Protein AF-A0A838JKX0-F1 (afdb_monomer)

Foldseek 3Di:
DQPQCVVVDDPVRSVVVVCVVCVVVVVVDDDDDPPPDDPQRVLVVVCVVVVVVLQFAEEEEEFDAVQVPDDPPAPAEAEPAPFDDLCVPPVCVVAFQVDPVLVVVLVPGPVLVVVLCVVLVVCVVCSVVVSSSVHNYHYYYYYYNGLGGSRQNSRVSSQVVCVVPGNYHYYRPRVPPDPPPDDPDD

Mean predicted aligned error: 10.76 Å

Nearest PDB structures (foldseek):
  5o5q-assembly1_A  TM=7.257E-01  e=6.505E-16  Escherichia coli
  5o5o-assembly1_A  TM=7.280E-01  e=8.436E-16  Escherichia coli
  5o5o-assembly1_B  TM=7.418E-01  e=2.718E-15  Escherichia coli
  8b0j-assembly1_A  TM=6.914E-01  e=4.878E-15  Escherichia coli K-12
  8b0i-assembly1_C  TM=8.244E-01  e=1.528E-13  Escherichia coli K-12

Solvent-accessible surface area (backbone atoms only — not comparable to full-atom values): 10908 Å² total; per-residue (Å²): 136,63,85,58,39,81,76,78,40,53,72,70,57,30,52,52,52,50,52,63,75,40,42,76,58,60,71,79,48,89,85,76,90,63,92,89,56,53,76,63,55,52,56,46,53,54,40,62,73,68,62,52,70,75,73,59,43,28,38,34,35,28,12,26,14,56,83,76,50,79,68,91,76,49,77,41,80,45,81,49,67,84,45,91,65,61,67,78,40,78,85,43,48,85,55,35,19,84,36,65,75,44,40,54,58,45,73,70,33,69,64,45,52,52,52,52,50,52,53,50,50,53,48,65,70,46,43,67,58,51,49,71,66,63,45,72,59,49,30,38,32,28,26,15,61,75,12,45,38,67,12,30,30,53,37,53,58,50,45,64,70,40,48,86,81,31,49,63,45,81,46,50,70,60,66,76,77,70,78,89,73,88,79,87,86,129

Sequence (186 aa):
PHPLMEEGLTLPEAILLEHERLADIAEVAHRLDTSDISPNTLRGWIKDLIQLDQSRLTLYFQSFGFKHGIPHDADLVFDSRFIPNPYYDPKLKPFTGKDQAVIDFLDAQPETSILLEDIYGFIAKWLPSFVRDNRSSLAIAIGCTGGQHRSVYLVEKLAERFKAQQQVLIRHRNLWQQPLSESIRL

pLDDT: mean 87.62, std 15.24, range [32.72, 98.75]

Radius of gyration: 24.78 Å; Cα contacts (8 Å, |Δi|>4): 234; chains: 1; bounding box: 64×48×65 Å

Structure (mmCIF, N/CA/C/O backbone):
data_AF-A0A838JKX0-F1
#
_entry.id   AF-A0A838JKX0-F1
#
loop_
_atom_site.group_PDB
_atom_site.id
_atom_site.type_symbol
_atom_site.label_atom_id
_atom_site.label_alt_id
_atom_site.label_comp_id
_atom_site.label_asym_id
_atom_site.label_entity_id
_atom_site.label_seq_id
_atom_site.pdbx_PDB_ins_code
_atom_site.Cartn_x
_atom_site.Cartn_y
_atom_site.Cartn_z
_atom_site.occupancy
_atom_site.B_iso_or_equiv
_atom_site.auth_seq_id
_atom_site.auth_comp_id
_atom_site.auth_asym_id
_atom_site.auth_atom_id
_atom_site.pdbx_PDB_model_num
ATOM 1 N N . PRO A 1 1 ? 34.318 -9.573 -16.514 1.00 70.12 1 PRO A N 1
ATOM 2 C CA . PRO A 1 1 ? 35.230 -10.085 -17.568 1.00 70.12 1 PRO A CA 1
ATOM 3 C C . PRO A 1 1 ? 34.417 -10.525 -18.790 1.00 70.12 1 PRO A C 1
ATOM 5 O O . PRO A 1 1 ? 33.359 -11.117 -18.600 1.00 70.12 1 PRO A O 1
ATOM 8 N N . HIS A 1 2 ? 34.858 -10.181 -20.003 1.00 77.12 2 HIS A N 1
ATOM 9 C CA . HIS A 1 2 ? 34.177 -10.563 -21.245 1.00 77.12 2 HIS A CA 1
ATOM 10 C C . HIS A 1 2 ? 34.609 -11.985 -21.665 1.00 77.12 2 HIS A C 1
ATOM 12 O O . HIS A 1 2 ? 35.814 -12.231 -21.667 1.00 77.12 2 HIS A O 1
ATOM 18 N N . PRO A 1 3 ? 33.701 -12.909 -22.039 1.00 81.56 3 PRO A N 1
ATOM 19 C CA . PRO A 1 3 ? 34.043 -14.319 -22.291 1.00 81.56 3 PRO A CA 1
ATOM 20 C C . PRO A 1 3 ? 35.137 -14.541 -23.350 1.00 81.56 3 PRO A C 1
ATOM 22 O O . PRO A 1 3 ? 35.974 -15.418 -23.195 1.00 81.56 3 PRO A O 1
ATOM 25 N N . LEU A 1 4 ? 35.176 -13.711 -24.400 1.00 81.56 4 LEU A N 1
ATOM 26 C CA . LEU A 1 4 ? 36.183 -13.796 -25.475 1.00 81.56 4 LEU A CA 1
ATOM 27 C C . LEU A 1 4 ? 37.541 -13.154 -25.132 1.00 81.56 4 LEU A C 1
ATOM 29 O O . LEU A 1 4 ? 38.489 -13.278 -25.898 1.00 81.56 4 LEU A O 1
ATOM 33 N N . MET A 1 5 ? 37.667 -12.470 -23.989 1.00 78.88 5 MET A N 1
ATOM 34 C CA . MET A 1 5 ? 38.957 -11.905 -23.568 1.00 78.88 5 MET A CA 1
ATOM 35 C C . MET A 1 5 ? 39.933 -12.965 -23.037 1.00 78.88 5 MET A C 1
ATOM 37 O O . MET A 1 5 ? 41.121 -12.679 -22.910 1.00 78.88 5 MET A O 1
ATOM 41 N N . GLU A 1 6 ? 39.468 -14.180 -22.727 1.00 68.62 6 GLU A N 1
ATOM 42 C CA . GLU A 1 6 ? 40.350 -15.282 -22.308 1.00 68.62 6 GLU A CA 1
ATOM 43 C C . GLU A 1 6 ? 41.314 -15.718 -23.433 1.00 68.62 6 GLU A C 1
ATOM 45 O O . GLU A 1 6 ? 42.362 -16.295 -23.154 1.00 68.62 6 GLU A O 1
ATOM 50 N N . GLU A 1 7 ? 41.027 -15.352 -24.689 1.00 67.81 7 GLU A N 1
ATOM 51 C CA . GLU A 1 7 ? 41.841 -15.643 -25.880 1.00 67.81 7 GLU A CA 1
ATOM 52 C C . GLU A 1 7 ? 42.940 -14.587 -26.163 1.00 67.81 7 GLU A C 1
ATOM 54 O O . GLU A 1 7 ? 43.457 -14.502 -27.274 1.00 67.81 7 GLU A O 1
ATOM 59 N N . GLY A 1 8 ? 43.330 -13.767 -25.175 1.00 76.81 8 GLY A N 1
ATOM 60 C CA . GLY A 1 8 ? 44.422 -12.785 -25.319 1.00 76.81 8 GLY A CA 1
ATOM 61 C C . GLY A 1 8 ? 44.060 -11.518 -26.107 1.00 76.81 8 GLY A C 1
ATOM 62 O O . GLY A 1 8 ? 44.942 -10.725 -26.434 1.00 76.81 8 GLY A O 1
ATOM 63 N N . LEU A 1 9 ? 42.773 -11.321 -26.389 1.00 84.94 9 LEU A N 1
ATOM 64 C CA . LEU A 1 9 ? 42.230 -10.161 -27.092 1.00 84.94 9 LEU A CA 1
ATOM 65 C C . LEU A 1 9 ? 42.013 -8.972 -26.150 1.00 84.94 9 LEU A C 1
ATOM 67 O O . LEU A 1 9 ? 41.649 -9.128 -24.979 1.00 84.94 9 LEU A O 1
ATOM 71 N N . THR A 1 10 ? 42.164 -7.760 -26.682 1.00 89.31 10 THR A N 1
ATOM 72 C CA . THR A 1 10 ? 41.689 -6.547 -26.006 1.00 89.31 10 THR A CA 1
ATOM 73 C C . THR A 1 10 ? 40.155 -6.498 -25.991 1.00 89.31 10 THR A C 1
ATOM 75 O O . THR A 1 10 ? 39.488 -7.142 -26.799 1.00 89.31 10 THR A O 1
ATOM 78 N N . LEU A 1 11 ? 39.558 -5.718 -25.081 1.00 87.62 11 LEU A N 1
ATOM 79 C CA . LEU A 1 11 ? 38.095 -5.584 -25.002 1.00 87.62 11 LEU A CA 1
ATOM 80 C C . LEU A 1 11 ? 37.452 -5.120 -26.333 1.00 87.62 11 LEU A C 1
ATOM 82 O O . LEU A 1 11 ? 36.452 -5.719 -26.721 1.00 87.62 11 LEU A O 1
ATOM 86 N N . PRO A 1 12 ? 37.994 -4.124 -27.068 1.00 90.50 12 PRO A N 1
ATOM 87 C CA . PRO A 1 12 ? 37.459 -3.755 -28.381 1.00 90.50 12 PRO A CA 1
ATOM 88 C C . PRO A 1 12 ? 37.551 -4.878 -29.424 1.00 90.50 12 PRO A C 1
ATOM 90 O O . PRO A 1 12 ? 36.596 -5.093 -30.165 1.00 90.50 12 PRO A O 1
ATOM 93 N N . GLU A 1 13 ? 38.665 -5.616 -29.470 1.00 90.19 13 GLU A N 1
ATOM 94 C CA . GLU A 1 13 ? 38.832 -6.757 -30.385 1.00 90.19 13 GLU A CA 1
ATOM 95 C C . GLU A 1 13 ? 37.855 -7.891 -30.050 1.00 90.19 13 GLU A C 1
ATOM 97 O O . GLU A 1 13 ? 37.260 -8.482 -30.948 1.00 90.19 13 GLU A O 1
ATOM 102 N N . ALA A 1 14 ? 37.626 -8.147 -28.760 1.00 91.81 14 ALA A N 1
ATOM 103 C CA . ALA A 1 14 ? 36.658 -9.131 -28.292 1.00 91.81 14 ALA A CA 1
ATOM 104 C C . ALA A 1 14 ? 35.211 -8.770 -28.687 1.00 91.81 14 ALA A C 1
ATOM 106 O O . ALA A 1 14 ? 34.459 -9.659 -29.081 1.00 91.81 14 ALA A O 1
ATOM 107 N N . ILE A 1 15 ? 34.832 -7.487 -28.629 1.00 90.12 15 ILE A N 1
ATOM 108 C CA . ILE A 1 15 ? 33.507 -7.003 -29.064 1.00 90.12 15 ILE A CA 1
ATOM 109 C C . ILE A 1 15 ? 33.344 -7.150 -30.584 1.00 90.12 15 ILE A C 1
ATOM 111 O O . ILE A 1 15 ? 32.305 -7.607 -31.056 1.00 90.12 15 ILE A O 1
ATOM 115 N N . LEU A 1 16 ? 34.372 -6.806 -31.370 1.00 90.38 16 LEU A N 1
ATOM 116 C CA . LEU A 1 16 ? 34.340 -6.988 -32.827 1.00 90.38 16 LEU A CA 1
ATOM 117 C C . LEU A 1 16 ? 34.173 -8.463 -33.214 1.00 90.38 16 LEU A C 1
ATOM 119 O O . LEU A 1 16 ? 33.356 -8.779 -34.078 1.00 90.38 16 LEU A O 1
ATOM 123 N N . LEU A 1 17 ? 34.896 -9.360 -32.538 1.00 91.12 17 LEU A N 1
ATOM 124 C CA . LEU A 1 17 ? 34.777 -10.802 -32.750 1.00 91.12 17 LEU A CA 1
ATOM 125 C C . LEU A 1 17 ? 33.386 -11.333 -32.363 1.00 91.12 17 LEU A C 1
ATOM 127 O O . LEU A 1 17 ? 32.850 -12.208 -33.042 1.00 91.12 17 LEU A O 1
ATOM 131 N N . GLU A 1 18 ? 32.778 -10.812 -31.293 1.00 90.81 18 GLU A N 1
ATOM 132 C CA . GLU A 1 18 ? 31.396 -11.144 -30.928 1.00 90.81 18 GLU A CA 1
ATOM 133 C C . GLU A 1 18 ? 30.408 -10.724 -32.028 1.00 90.81 18 GLU A C 1
ATOM 135 O O . GLU A 1 18 ? 29.562 -11.527 -32.427 1.00 90.81 18 GLU A O 1
ATOM 140 N N . HIS A 1 19 ? 30.547 -9.511 -32.576 1.00 90.69 19 HIS A N 1
ATOM 141 C CA . HIS A 1 19 ? 29.715 -9.043 -33.688 1.00 90.69 19 HIS A CA 1
ATOM 142 C C . HIS A 1 19 ? 29.843 -9.920 -34.939 1.00 90.69 19 HIS A C 1
ATOM 144 O O . HIS A 1 19 ? 28.828 -10.211 -35.570 1.00 90.69 19 HIS A O 1
ATOM 150 N N . GLU A 1 20 ? 31.058 -10.357 -35.284 1.00 92.25 20 GLU A N 1
ATOM 151 C CA . GLU A 1 20 ? 31.290 -11.273 -36.407 1.00 92.25 20 GLU A CA 1
ATOM 152 C C . GLU A 1 20 ? 30.595 -12.622 -36.177 1.00 92.25 20 GLU A C 1
ATOM 154 O O . GLU A 1 20 ? 29.872 -13.106 -37.045 1.00 92.25 20 GLU A O 1
ATOM 159 N N . ARG A 1 21 ? 30.731 -13.203 -34.976 1.00 92.62 21 ARG A N 1
ATOM 160 C CA . ARG A 1 21 ? 30.102 -14.490 -34.629 1.00 92.62 21 ARG A CA 1
ATOM 161 C C . ARG A 1 21 ? 28.573 -14.430 -34.578 1.00 92.62 21 ARG A C 1
ATOM 163 O O . ARG A 1 21 ? 27.922 -15.449 -34.792 1.00 92.62 21 ARG A O 1
ATOM 170 N N . LEU A 1 22 ? 27.996 -13.268 -34.274 1.00 92.88 22 LEU A N 1
ATOM 171 C CA . LEU A 1 22 ? 26.545 -13.062 -34.209 1.00 92.88 22 LEU A CA 1
ATOM 172 C C . LEU A 1 22 ? 25.941 -12.537 -35.522 1.00 92.88 22 LEU A C 1
ATOM 174 O O . LEU A 1 22 ? 24.735 -12.287 -35.554 1.00 92.88 22 LEU A O 1
ATOM 178 N N . ALA A 1 23 ? 26.732 -12.381 -36.592 1.00 92.62 23 ALA A N 1
ATOM 179 C CA . ALA A 1 23 ? 26.295 -11.768 -37.849 1.00 92.62 23 ALA A CA 1
ATOM 180 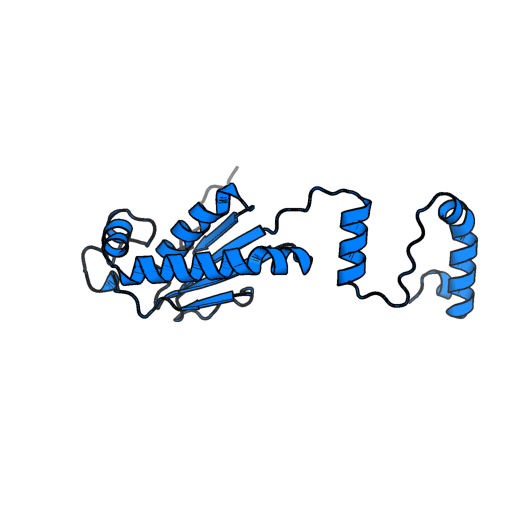C C . ALA A 1 23 ? 25.037 -12.434 -38.435 1.00 92.62 23 ALA A C 1
ATOM 182 O O . ALA A 1 23 ? 24.059 -11.736 -38.702 1.00 92.62 23 ALA A O 1
ATOM 183 N N . ASP A 1 24 ? 25.018 -13.768 -38.521 1.00 93.00 24 ASP A N 1
ATOM 184 C CA . ASP A 1 24 ? 23.889 -14.537 -39.069 1.00 93.00 24 ASP A CA 1
ATOM 185 C C . ASP A 1 24 ? 22.598 -14.336 -38.254 1.00 93.00 24 ASP A C 1
ATOM 187 O O . ASP A 1 24 ? 21.507 -14.170 -38.800 1.00 93.00 24 ASP A O 1
ATOM 191 N N . ILE A 1 25 ? 22.708 -14.298 -36.921 1.00 91.38 25 ILE A N 1
ATOM 192 C CA . ILE A 1 25 ? 21.564 -14.039 -36.031 1.00 91.38 25 ILE A CA 1
ATOM 193 C C . ILE A 1 25 ? 21.091 -12.593 -36.204 1.00 91.38 25 ILE A C 1
ATOM 195 O O . ILE A 1 25 ? 19.889 -12.320 -36.228 1.00 91.38 25 ILE A O 1
ATOM 199 N N . ALA A 1 26 ? 22.028 -11.657 -36.353 1.00 87.88 26 ALA A N 1
ATOM 200 C CA . ALA A 1 26 ? 21.739 -10.241 -36.505 1.00 87.88 26 ALA A CA 1
ATOM 201 C C . ALA A 1 26 ? 21.039 -9.895 -37.831 1.00 87.88 26 ALA A C 1
ATOM 203 O O . ALA A 1 26 ? 20.496 -8.790 -37.932 1.00 87.88 26 ALA A O 1
ATOM 204 N N . GLU A 1 27 ? 21.059 -10.770 -38.842 1.00 90.06 27 GLU A N 1
ATOM 205 C CA . GLU A 1 27 ? 20.296 -10.590 -40.089 1.00 90.06 27 GLU A CA 1
ATOM 206 C C . GLU A 1 27 ? 18.793 -10.808 -39.896 1.00 90.06 27 GLU A C 1
ATOM 208 O O . GLU A 1 27 ? 17.981 -10.102 -40.493 1.00 90.06 27 GLU A O 1
ATOM 213 N N . VAL A 1 28 ? 18.416 -11.761 -39.041 1.00 89.81 28 VAL A N 1
ATOM 214 C CA . VAL A 1 28 ? 17.011 -12.132 -38.801 1.00 89.81 28 VAL A CA 1
ATOM 215 C C . VAL A 1 28 ? 16.430 -11.509 -37.530 1.00 89.81 28 VAL A C 1
ATOM 217 O O . VAL A 1 28 ? 15.221 -11.564 -37.306 1.00 89.81 28 VAL A O 1
ATOM 220 N N . ALA A 1 29 ? 17.275 -10.916 -36.685 1.00 87.38 29 ALA A N 1
ATOM 221 C CA . ALA A 1 29 ? 16.869 -10.300 -35.430 1.00 87.38 29 ALA A CA 1
ATOM 222 C C . ALA A 1 29 ? 16.334 -8.869 -35.603 1.00 87.38 29 ALA A C 1
ATOM 224 O O . ALA A 1 29 ? 16.784 -8.089 -36.445 1.00 87.38 29 ALA A O 1
ATOM 225 N N . HIS A 1 30 ? 15.431 -8.470 -34.706 1.00 82.38 30 HIS A N 1
ATOM 226 C CA . HIS A 1 30 ? 15.120 -7.059 -34.501 1.00 82.38 30 HIS A CA 1
ATOM 227 C C . HIS A 1 30 ? 16.284 -6.363 -33.794 1.00 82.38 30 HIS A C 1
ATOM 229 O O . HIS A 1 30 ? 16.669 -6.743 -32.688 1.00 82.38 30 HIS A O 1
ATOM 235 N N . ARG A 1 31 ? 16.839 -5.328 -34.432 1.00 84.62 31 ARG A N 1
ATOM 236 C CA . ARG A 1 31 ? 17.934 -4.529 -33.875 1.00 84.62 31 ARG A CA 1
ATOM 237 C C . ARG A 1 31 ? 17.368 -3.348 -33.096 1.00 84.62 31 ARG A C 1
ATOM 239 O O . ARG A 1 31 ? 16.619 -2.544 -33.645 1.00 84.62 31 ARG A O 1
ATOM 246 N N . LEU A 1 32 ? 17.745 -3.253 -31.826 1.00 82.88 32 LEU A N 1
ATOM 247 C CA . LEU A 1 32 ? 17.438 -2.121 -30.960 1.00 82.88 32 LEU A CA 1
ATOM 248 C C . LEU A 1 32 ? 18.752 -1.428 -30.613 1.00 82.88 32 LEU A C 1
ATOM 250 O O . LEU A 1 32 ? 19.650 -2.063 -30.066 1.00 82.88 32 LEU A O 1
ATOM 254 N N . ASP A 1 33 ? 18.862 -0.142 -30.933 1.00 84.69 33 ASP A N 1
ATOM 255 C CA . ASP A 1 33 ? 19.982 0.674 -30.468 1.00 84.69 33 ASP A CA 1
ATOM 256 C C . ASP A 1 33 ? 19.735 1.068 -29.010 1.00 84.69 33 ASP A C 1
ATOM 258 O O . ASP A 1 33 ? 18.751 1.741 -28.689 1.00 84.69 33 ASP A O 1
ATOM 262 N N . THR A 1 34 ? 20.610 0.602 -28.122 1.00 89.56 34 THR A N 1
ATOM 263 C CA . THR A 1 34 ? 20.512 0.841 -26.682 1.00 89.56 34 THR A CA 1
ATOM 264 C C . THR A 1 34 ? 21.579 1.798 -26.153 1.00 89.56 34 THR A C 1
ATOM 266 O O . THR A 1 34 ? 21.754 1.876 -24.939 1.00 89.56 34 THR A O 1
ATOM 269 N N . SER A 1 35 ? 22.301 2.501 -27.032 1.00 85.94 35 SER A N 1
ATOM 270 C CA . SER A 1 35 ? 23.473 3.313 -26.668 1.00 85.94 35 SER A CA 1
ATOM 271 C C . SER A 1 35 ? 23.138 4.440 -25.683 1.00 85.94 35 SER A C 1
ATOM 273 O O . SER A 1 35 ? 23.873 4.651 -24.722 1.00 85.94 35 SER A O 1
ATOM 275 N N . ASP A 1 36 ? 21.985 5.093 -25.870 1.00 87.00 36 ASP A N 1
ATOM 276 C CA . ASP A 1 36 ? 21.577 6.288 -25.110 1.00 87.00 36 ASP A CA 1
ATOM 277 C C . ASP A 1 36 ? 20.255 6.113 -24.343 1.00 87.00 36 ASP A C 1
ATOM 279 O O . ASP A 1 36 ? 19.600 7.086 -23.960 1.00 87.00 36 ASP A O 1
ATOM 283 N N . ILE A 1 37 ? 19.820 4.870 -24.115 1.00 84.62 37 ILE A N 1
ATOM 284 C CA . ILE A 1 37 ? 18.546 4.601 -23.437 1.00 84.62 37 ILE A CA 1
ATOM 285 C C . ILE A 1 37 ? 18.754 4.135 -21.999 1.00 84.62 37 ILE A C 1
ATOM 287 O O . ILE A 1 37 ? 19.643 3.347 -21.679 1.00 84.62 37 ILE A O 1
ATOM 291 N N . SER A 1 38 ? 17.873 4.586 -21.107 1.00 81.69 38 SER A N 1
ATOM 292 C CA . SER A 1 38 ? 17.872 4.096 -19.730 1.00 81.69 38 SER A CA 1
ATOM 293 C C . SER A 1 38 ? 17.393 2.635 -19.664 1.00 81.69 38 SER A C 1
ATOM 295 O O . SER A 1 38 ? 16.548 2.224 -20.470 1.00 81.69 38 SER A O 1
ATOM 297 N N . PRO A 1 39 ? 17.811 1.857 -18.648 1.00 80.12 39 PRO A N 1
ATOM 298 C CA . PRO A 1 39 ? 17.301 0.502 -18.438 1.00 80.12 39 PRO A CA 1
ATOM 299 C C . PRO A 1 39 ? 15.767 0.41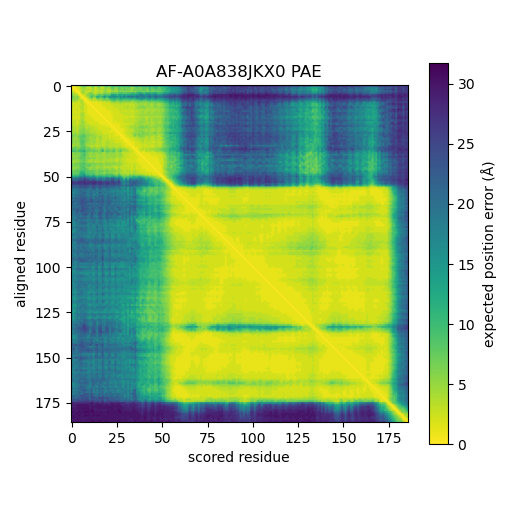4 -18.323 1.00 80.12 39 PRO A C 1
ATOM 301 O O . PRO A 1 39 ? 15.179 -0.599 -18.702 1.00 80.12 39 PRO A O 1
ATOM 304 N N . ASN A 1 40 ? 15.103 1.459 -17.810 1.00 70.81 40 ASN A N 1
ATOM 305 C CA . ASN A 1 40 ? 13.639 1.504 -17.720 1.00 70.81 40 ASN A CA 1
ATOM 306 C C . ASN A 1 40 ? 12.992 1.703 -19.098 1.00 70.81 40 ASN A C 1
ATOM 308 O O . ASN A 1 40 ? 12.001 1.034 -19.398 1.00 70.81 40 ASN A O 1
ATOM 312 N N . THR A 1 41 ? 13.578 2.565 -19.937 1.00 74.88 41 THR A N 1
ATOM 313 C CA . THR A 1 41 ? 13.143 2.804 -21.322 1.00 74.88 41 THR A CA 1
ATOM 314 C C . THR A 1 41 ? 13.245 1.526 -22.149 1.00 74.88 41 THR A C 1
ATOM 316 O O . THR A 1 41 ? 12.261 1.126 -22.766 1.00 74.88 41 THR A O 1
ATOM 319 N N . LEU A 1 42 ? 14.387 0.827 -22.080 1.00 83.75 42 LEU A N 1
ATOM 320 C CA . LEU A 1 42 ? 14.586 -0.445 -22.781 1.00 83.75 42 LEU A CA 1
ATOM 321 C C . LEU A 1 42 ? 13.561 -1.500 -22.350 1.00 83.75 42 LEU A C 1
ATOM 323 O O . LEU A 1 42 ? 12.936 -2.139 -23.193 1.00 83.75 42 LEU A O 1
ATOM 327 N N . ARG A 1 43 ? 13.328 -1.657 -21.037 1.00 79.50 43 ARG A N 1
ATOM 328 C CA . ARG A 1 43 ? 12.290 -2.577 -20.545 1.00 79.50 43 ARG A CA 1
ATOM 329 C C . ARG A 1 43 ? 10.895 -2.205 -21.058 1.00 79.50 43 ARG A C 1
ATOM 331 O O . ARG A 1 43 ? 10.064 -3.097 -21.183 1.00 79.50 43 ARG A O 1
ATOM 338 N N . GLY A 1 44 ? 10.608 -0.921 -21.284 1.00 74.00 44 GLY A N 1
ATOM 339 C CA . GLY A 1 44 ? 9.328 -0.465 -21.837 1.00 74.00 44 GLY A CA 1
ATOM 340 C C . GLY A 1 44 ? 9.179 -0.913 -23.287 1.00 74.00 44 GLY A C 1
ATOM 341 O O . GLY A 1 44 ? 8.233 -1.618 -23.619 1.00 74.00 44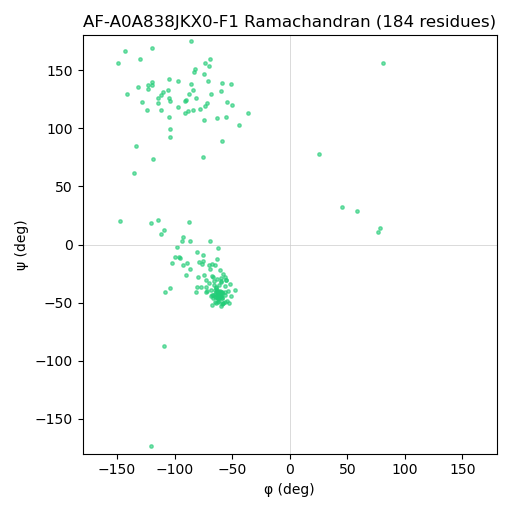 GLY A O 1
ATOM 342 N N . TRP A 1 45 ? 10.189 -0.622 -24.108 1.00 80.19 45 TRP A N 1
ATOM 343 C CA . TRP A 1 45 ? 10.216 -0.997 -25.524 1.00 80.19 45 TRP A CA 1
ATOM 344 C C . TRP A 1 45 ? 10.113 -2.502 -25.749 1.00 80.19 45 TRP A C 1
ATOM 346 O O . TRP A 1 45 ? 9.393 -2.937 -26.641 1.00 80.19 45 TRP A O 1
ATOM 356 N N . ILE A 1 46 ? 10.795 -3.308 -24.929 1.00 82.44 46 ILE A N 1
ATOM 357 C CA . ILE A 1 46 ? 10.697 -4.768 -25.025 1.00 82.44 46 ILE A CA 1
ATOM 358 C C . ILE A 1 46 ? 9.271 -5.241 -24.734 1.00 82.44 46 ILE A C 1
ATOM 360 O O . ILE A 1 46 ? 8.783 -6.095 -25.466 1.00 82.44 46 ILE A O 1
ATOM 364 N N . LYS A 1 47 ? 8.592 -4.684 -23.718 1.00 74.06 47 LYS A N 1
ATOM 365 C CA . LYS A 1 47 ? 7.189 -5.024 -23.418 1.00 74.06 47 LYS A CA 1
ATOM 366 C C . LYS A 1 47 ? 6.251 -4.656 -24.567 1.00 74.06 47 LYS A C 1
ATOM 368 O O . LYS A 1 47 ? 5.391 -5.465 -24.908 1.00 74.06 47 LYS A O 1
ATOM 373 N N . ASP A 1 48 ? 6.451 -3.486 -25.170 1.00 74.81 48 ASP A N 1
ATOM 374 C CA . ASP A 1 48 ? 5.667 -3.036 -26.323 1.00 74.81 48 ASP A CA 1
ATOM 375 C C . ASP A 1 48 ? 5.896 -3.949 -27.541 1.00 74.81 48 ASP A C 1
ATOM 377 O O . ASP A 1 48 ? 4.939 -4.382 -28.184 1.00 74.81 48 ASP A O 1
ATOM 381 N N . LEU A 1 49 ? 7.157 -4.301 -27.823 1.00 78.88 49 LEU A N 1
ATOM 382 C CA . LEU A 1 49 ? 7.553 -5.141 -28.959 1.00 78.88 49 LEU A CA 1
ATOM 383 C C . LEU A 1 49 ? 6.914 -6.533 -28.911 1.00 78.88 49 LEU A C 1
ATOM 385 O O . LEU A 1 49 ? 6.454 -7.039 -29.932 1.00 78.88 49 LEU A O 1
ATOM 389 N N . ILE A 1 50 ? 6.880 -7.154 -27.732 1.00 80.56 50 ILE A N 1
ATOM 390 C CA . ILE A 1 50 ? 6.347 -8.514 -27.558 1.00 80.56 50 ILE A CA 1
ATOM 391 C C . ILE A 1 50 ? 4.833 -8.547 -27.333 1.00 80.56 50 ILE A C 1
ATOM 393 O O . ILE A 1 50 ? 4.293 -9.628 -27.106 1.00 80.56 50 ILE A O 1
ATOM 397 N N . GLN A 1 51 ? 4.156 -7.388 -27.376 1.00 66.38 51 GLN A N 1
ATOM 398 C CA . GLN A 1 51 ? 2.717 -7.242 -27.117 1.00 66.38 51 GLN A CA 1
ATOM 399 C C . GLN A 1 51 ? 2.263 -8.019 -25.874 1.00 66.38 51 GLN A C 1
ATOM 401 O O . GLN A 1 51 ? 1.148 -8.543 -25.833 1.00 66.38 51 GLN A O 1
ATOM 406 N N . LEU A 1 52 ? 3.137 -8.134 -24.862 1.00 58.28 52 LEU A N 1
ATOM 407 C CA . LEU A 1 52 ? 2.735 -8.702 -23.585 1.00 58.28 52 LEU A CA 1
ATOM 408 C C . LEU A 1 52 ? 1.677 -7.752 -23.052 1.00 58.28 52 LEU A C 1
ATOM 410 O O . LEU A 1 52 ? 1.996 -6.613 -22.704 1.00 58.28 52 LEU A O 1
ATOM 414 N N . ASP A 1 53 ? 0.434 -8.234 -23.062 1.00 56.00 53 ASP A N 1
ATOM 415 C CA . ASP A 1 53 ? -0.741 -7.583 -22.503 1.00 56.00 53 ASP A CA 1
ATOM 416 C C . ASP A 1 53 ? -0.290 -6.873 -21.233 1.00 56.00 53 ASP A C 1
ATOM 418 O O . ASP A 1 53 ? 0.243 -7.558 -20.354 1.00 56.00 53 ASP A O 1
ATOM 422 N N . GLN A 1 54 ? -0.319 -5.528 -21.224 1.00 56.00 54 GLN A N 1
ATOM 423 C CA . GLN A 1 54 ? 0.420 -4.711 -20.252 1.00 56.00 54 GLN A CA 1
ATOM 424 C C . GLN A 1 54 ? 0.234 -5.327 -18.876 1.00 56.00 54 GLN A C 1
ATOM 426 O O . GLN A 1 54 ? -0.856 -5.225 -18.312 1.00 56.00 54 GLN A O 1
ATOM 431 N N . SER A 1 55 ? 1.259 -6.038 -18.385 1.00 57.66 55 SER A N 1
ATOM 432 C CA . SER A 1 55 ? 1.123 -6.861 -17.188 1.00 57.66 55 SER A CA 1
ATOM 433 C C . SER A 1 55 ? 0.609 -5.933 -16.101 1.00 57.66 55 SER A C 1
ATOM 435 O O . SER A 1 55 ? 1.328 -4.998 -15.730 1.00 57.66 55 SER A O 1
ATOM 437 N N . ARG A 1 56 ? -0.654 -6.108 -15.695 1.00 72.62 56 ARG A N 1
ATOM 438 C CA . ARG A 1 56 ? -1.328 -5.151 -14.817 1.00 72.62 56 ARG A CA 1
ATOM 439 C C . ARG A 1 56 ? -0.452 -4.975 -13.587 1.00 72.62 56 ARG A C 1
ATOM 441 O O . ARG A 1 56 ? -0.095 -5.963 -12.946 1.00 72.62 56 ARG A O 1
ATOM 448 N N . LEU A 1 57 ? -0.052 -3.733 -13.317 1.00 87.12 57 LEU A N 1
ATOM 449 C CA . LEU A 1 57 ? 0.777 -3.402 -12.165 1.00 87.12 57 LEU A CA 1
ATOM 450 C C . LEU A 1 57 ? 0.138 -4.036 -10.929 1.00 87.12 57 LEU A C 1
ATOM 452 O O . LEU A 1 57 ? -1.015 -3.748 -10.609 1.00 87.12 57 LEU A O 1
ATOM 456 N N . THR A 1 58 ? 0.870 -4.912 -10.245 1.00 91.50 58 THR A N 1
ATOM 457 C CA . THR A 1 58 ? 0.321 -5.558 -9.055 1.00 91.50 58 THR A CA 1
ATOM 458 C C . THR A 1 58 ? 0.287 -4.549 -7.913 1.00 91.50 58 THR A C 1
ATOM 460 O O . THR A 1 58 ? 1.328 -4.043 -7.490 1.00 91.50 58 THR A O 1
ATOM 463 N N . LEU A 1 59 ? -0.903 -4.260 -7.392 1.00 95.69 59 LEU A N 1
ATOM 464 C CA . LEU A 1 59 ? -1.058 -3.449 -6.191 1.00 95.69 59 LEU A CA 1
ATOM 465 C C . LEU A 1 59 ? -0.901 -4.343 -4.968 1.00 95.69 59 LEU A C 1
ATOM 467 O O . LEU A 1 59 ? -1.703 -5.246 -4.734 1.00 95.69 59 LEU A O 1
ATOM 471 N N . TYR A 1 60 ? 0.137 -4.092 -4.183 1.00 95.88 60 TYR A N 1
ATOM 472 C CA . TYR A 1 60 ? 0.399 -4.829 -2.959 1.00 95.88 60 TYR A CA 1
ATOM 473 C C . TYR A 1 60 ? 0.017 -3.968 -1.758 1.00 95.88 60 TYR A C 1
ATOM 475 O O . TYR A 1 60 ? 0.769 -3.086 -1.347 1.00 95.88 60 TYR A O 1
ATOM 483 N N . PHE A 1 61 ? -1.169 -4.211 -1.205 1.00 98.00 61 PHE A N 1
ATOM 484 C CA . PHE A 1 61 ? -1.638 -3.530 -0.007 1.00 98.00 61 PHE A CA 1
ATOM 485 C C . PHE A 1 61 ? -1.175 -4.267 1.244 1.00 98.00 61 PHE A C 1
ATOM 487 O O . PHE A 1 61 ? -1.407 -5.467 1.406 1.00 98.00 61 PHE A O 1
ATOM 494 N N . GLN A 1 62 ? -0.571 -3.535 2.176 1.00 97.19 62 GLN A N 1
ATOM 495 C CA . GLN A 1 62 ? -0.167 -4.095 3.455 1.00 97.19 62 GLN A CA 1
ATOM 496 C C . GLN A 1 62 ? -0.579 -3.242 4.649 1.00 97.19 62 GLN A C 1
ATOM 498 O O . GLN A 1 62 ? -0.414 -2.024 4.658 1.00 97.19 62 GLN A O 1
ATOM 503 N N . SER A 1 63 ? -1.098 -3.885 5.695 1.00 98.38 63 SER A N 1
ATOM 504 C CA . SER A 1 63 ? -1.365 -3.213 6.966 1.00 98.38 63 SER A CA 1
ATOM 505 C C . SER A 1 63 ? -0.217 -3.450 7.937 1.00 98.38 63 SER A C 1
ATOM 507 O O . SER A 1 63 ? 0.323 -4.556 8.038 1.00 98.38 63 SER A O 1
ATOM 509 N N . PHE A 1 64 ? 0.138 -2.415 8.695 1.00 97.88 64 PHE A N 1
ATOM 510 C CA . PHE A 1 64 ? 1.153 -2.513 9.738 1.00 97.88 64 PHE A CA 1
ATOM 511 C C . PHE A 1 64 ? 0.804 -1.670 10.970 1.00 97.88 64 PHE A C 1
ATOM 513 O O . PHE A 1 64 ? -0.116 -0.839 10.965 1.00 97.88 64 PHE A O 1
ATOM 520 N N . GLY A 1 65 ? 1.526 -1.929 12.058 1.00 97.69 65 GLY A N 1
ATOM 521 C CA . GLY A 1 65 ? 1.538 -1.122 13.270 1.00 97.69 65 GLY A CA 1
ATOM 522 C C . GLY A 1 65 ? 2.819 -0.300 13.373 1.00 97.69 65 GLY A C 1
ATOM 523 O O . GLY A 1 65 ? 3.901 -0.878 13.373 1.00 97.69 65 GLY A O 1
ATOM 524 N N . PHE A 1 66 ? 2.725 1.022 13.539 1.00 97.50 66 PHE A N 1
ATOM 525 C CA . PHE A 1 66 ? 3.884 1.912 13.708 1.00 97.50 66 PHE A CA 1
ATOM 526 C C . PHE A 1 66 ? 4.800 1.496 14.864 1.00 97.50 66 PHE A C 1
ATOM 528 O O . PHE A 1 66 ? 6.012 1.662 14.766 1.00 97.50 66 PHE A O 1
ATOM 535 N N . LYS A 1 67 ? 4.252 0.877 15.921 1.00 95.62 67 LYS A N 1
ATOM 536 C CA . LYS A 1 67 ? 5.052 0.332 17.032 1.00 95.62 67 LYS A CA 1
ATOM 537 C C . LYS A 1 67 ? 6.010 -0.800 16.613 1.00 95.62 67 LYS A C 1
ATOM 539 O O . LYS A 1 67 ? 6.874 -1.177 17.392 1.00 95.62 67 LYS A O 1
ATOM 544 N N . HIS A 1 68 ? 5.847 -1.344 15.407 1.00 92.06 68 HIS A N 1
ATOM 545 C CA . HIS A 1 68 ? 6.662 -2.414 14.824 1.00 92.06 68 HIS A CA 1
ATOM 546 C C . HIS A 1 68 ? 7.515 -1.946 13.630 1.00 92.06 68 HIS A C 1
ATOM 548 O O . HIS A 1 68 ? 8.112 -2.773 12.940 1.00 92.06 68 HIS A O 1
ATOM 554 N N . GLY A 1 69 ? 7.568 -0.633 13.384 1.00 91.88 69 GLY A N 1
ATOM 555 C CA . GLY A 1 69 ? 8.303 -0.037 12.273 1.00 91.88 69 GLY A CA 1
ATOM 556 C C . GLY A 1 69 ? 7.557 -0.085 10.938 1.00 91.88 69 GLY A C 1
ATOM 557 O O . GLY A 1 69 ? 6.684 -0.923 10.697 1.00 91.88 69 GLY A O 1
ATOM 558 N N . ILE A 1 70 ? 7.923 0.842 10.056 1.00 94.31 70 ILE A N 1
ATOM 559 C CA . ILE A 1 70 ? 7.401 0.926 8.689 1.00 94.31 70 ILE A CA 1
ATOM 560 C C . ILE A 1 70 ? 7.970 -0.251 7.870 1.00 94.31 70 ILE A C 1
ATOM 562 O O . ILE A 1 70 ? 9.126 -0.625 8.082 1.00 94.31 70 ILE A O 1
ATOM 566 N N . PRO A 1 71 ? 7.187 -0.898 6.988 1.00 89.56 71 PRO A N 1
ATOM 567 C CA . PRO A 1 71 ? 7.713 -1.906 6.070 1.00 89.56 71 PRO A CA 1
ATOM 568 C C . PRO A 1 71 ? 8.790 -1.317 5.147 1.00 89.56 71 PRO A C 1
ATOM 570 O O . PRO A 1 71 ? 8.587 -0.260 4.557 1.00 89.56 71 PRO A O 1
ATOM 573 N N . HIS A 1 72 ? 9.932 -1.997 5.022 1.00 87.81 72 HIS A N 1
ATOM 574 C CA . HIS A 1 72 ? 11.053 -1.532 4.190 1.00 87.81 72 HIS A CA 1
ATOM 575 C C . HIS A 1 72 ? 10.756 -1.576 2.688 1.00 87.81 72 HIS A C 1
ATOM 577 O O . HIS A 1 72 ? 11.423 -0.901 1.914 1.00 87.81 72 HIS A O 1
ATOM 583 N N . ASP A 1 73 ? 9.780 -2.386 2.291 1.00 86.88 73 ASP A N 1
ATOM 584 C CA . ASP A 1 73 ? 9.351 -2.600 0.914 1.00 86.88 73 ASP A CA 1
ATOM 585 C C . ASP A 1 73 ? 8.204 -1.668 0.490 1.00 86.88 73 ASP A C 1
ATOM 587 O O . ASP A 1 73 ? 7.660 -1.853 -0.591 1.00 86.88 73 ASP A O 1
ATOM 591 N N . ALA A 1 74 ? 7.797 -0.699 1.322 1.00 91.88 74 ALA A N 1
ATOM 592 C CA . ALA A 1 74 ? 6.694 0.208 1.007 1.00 91.88 74 ALA A CA 1
ATOM 593 C C . ALA A 1 74 ? 7.133 1.365 0.090 1.00 91.88 74 ALA A C 1
ATOM 595 O O . ALA A 1 74 ? 8.026 2.133 0.443 1.00 91.88 74 ALA A O 1
ATOM 596 N N . ASP A 1 75 ? 6.437 1.541 -1.037 1.00 95.75 75 ASP A N 1
ATOM 597 C CA . ASP A 1 75 ? 6.575 2.711 -1.914 1.00 95.75 75 ASP A CA 1
ATOM 598 C C . ASP A 1 75 ? 5.755 3.900 -1.391 1.00 95.75 75 ASP A C 1
ATOM 600 O O . ASP A 1 75 ? 6.200 5.046 -1.425 1.00 95.75 75 ASP A O 1
ATOM 604 N N . LEU A 1 76 ? 4.539 3.625 -0.903 1.00 98.06 76 LEU A N 1
ATOM 605 C CA . LEU A 1 76 ? 3.623 4.609 -0.327 1.00 98.06 76 LEU A CA 1
ATOM 606 C C . LEU A 1 76 ? 3.242 4.199 1.093 1.00 98.06 76 LEU A C 1
ATOM 608 O O . LEU A 1 76 ? 2.933 3.035 1.345 1.00 98.06 76 LEU A O 1
ATOM 612 N N . VAL A 1 77 ? 3.218 5.162 2.017 1.00 98.50 77 VAL A N 1
ATOM 613 C CA . VAL A 1 77 ? 2.832 4.936 3.415 1.00 98.50 77 VAL A CA 1
ATOM 614 C C . VAL A 1 77 ? 1.768 5.945 3.825 1.00 98.50 77 VAL A C 1
ATOM 616 O O . VAL A 1 77 ? 2.007 7.150 3.791 1.00 98.50 77 VAL A O 1
ATOM 619 N N . PHE A 1 78 ? 0.614 5.449 4.265 1.00 98.69 78 PHE A N 1
ATOM 620 C CA . PHE A 1 78 ? -0.481 6.266 4.784 1.00 98.69 78 PHE A CA 1
ATOM 621 C C . PHE A 1 78 ? -0.667 6.021 6.283 1.00 98.69 78 PHE A C 1
ATOM 623 O O . PHE A 1 78 ? -0.776 4.878 6.736 1.00 98.69 78 PHE A O 1
ATOM 630 N N . ASP A 1 79 ? -0.704 7.098 7.065 1.00 98.50 79 ASP A N 1
ATOM 631 C CA . ASP A 1 79 ? -0.962 7.044 8.503 1.00 98.50 79 ASP A CA 1
ATOM 632 C C . ASP A 1 79 ? -2.464 7.167 8.777 1.00 98.50 79 ASP A C 1
ATOM 634 O O . ASP A 1 79 ? -3.090 8.140 8.377 1.00 98.50 79 ASP A O 1
ATOM 638 N N . SER A 1 80 ? -3.039 6.198 9.485 1.00 98.19 80 SER A N 1
ATOM 639 C CA . SER A 1 80 ? -4.445 6.181 9.891 1.00 98.19 80 SER A CA 1
ATOM 640 C C . SER A 1 80 ? -4.610 6.278 11.415 1.00 98.19 80 SER A C 1
ATOM 642 O O . SER A 1 80 ? -5.609 5.816 11.971 1.00 98.19 80 SER A O 1
ATOM 644 N N . ARG A 1 81 ? -3.614 6.780 12.158 1.00 98.06 81 ARG A N 1
ATOM 645 C CA . ARG A 1 81 ? -3.683 6.869 13.631 1.00 98.06 81 ARG A CA 1
ATOM 646 C C . ARG A 1 81 ? -4.679 7.909 14.138 1.00 98.06 81 ARG A C 1
ATOM 648 O O . ARG A 1 81 ? -5.061 7.813 15.305 1.00 98.06 81 ARG A O 1
ATOM 655 N N . PHE A 1 82 ? -5.097 8.845 13.290 1.00 97.12 82 PHE A N 1
ATOM 656 C CA . PHE A 1 82 ? -5.984 9.947 13.658 1.00 97.12 82 PHE A CA 1
ATOM 657 C C . PHE A 1 82 ? -7.481 9.612 13.565 1.00 97.12 82 PHE A C 1
ATOM 659 O O . PHE A 1 82 ? -8.269 10.266 14.237 1.00 97.12 82 PHE A O 1
ATOM 666 N N . ILE A 1 83 ? -7.884 8.590 12.796 1.00 97.38 83 ILE A N 1
ATOM 667 C CA . ILE A 1 83 ? -9.301 8.184 12.724 1.00 97.38 83 ILE A CA 1
ATOM 668 C C . ILE A 1 83 ? -9.738 7.463 14.016 1.00 97.38 83 ILE A C 1
ATOM 670 O O . ILE A 1 83 ? -8.873 6.881 14.703 1.00 97.38 83 ILE A O 1
ATOM 674 N N . PRO A 1 84 ? -11.050 7.454 14.344 1.00 97.25 84 PRO A N 1
ATOM 675 C CA . PRO A 1 84 ? -11.571 6.896 15.590 1.00 97.25 84 PRO A CA 1
ATOM 676 C C . PRO A 1 84 ? -11.080 5.474 15.859 1.00 97.25 84 PRO A C 1
ATOM 678 O O . PRO A 1 84 ? -10.968 4.642 14.959 1.00 97.25 84 PRO A O 1
ATOM 681 N N . ASN A 1 85 ? -10.721 5.203 17.113 1.00 96.00 85 ASN A N 1
ATOM 682 C CA . ASN A 1 85 ? -9.959 4.016 17.483 1.00 96.00 85 ASN A CA 1
ATOM 683 C C . ASN A 1 85 ? -10.846 2.951 18.158 1.00 96.00 85 ASN A C 1
ATOM 685 O O . ASN A 1 85 ? -11.181 3.129 19.331 1.00 96.00 85 ASN A O 1
ATOM 689 N N . PRO A 1 86 ? -11.123 1.805 17.498 1.00 95.62 86 PRO A N 1
ATOM 690 C CA . PRO A 1 86 ? -11.942 0.728 18.069 1.00 95.62 86 PRO A CA 1
ATOM 691 C C . PRO A 1 86 ? -11.359 0.133 19.355 1.00 95.62 86 PRO A C 1
ATOM 693 O O . PRO A 1 86 ? -12.075 -0.439 20.163 1.00 95.62 86 PRO A O 1
ATOM 696 N N . TYR A 1 87 ? -10.049 0.290 19.577 1.00 92.25 87 TYR A N 1
ATOM 697 C CA . TYR A 1 87 ? -9.353 -0.243 20.750 1.00 92.25 87 TYR A CA 1
ATOM 698 C C . TYR A 1 87 ? -9.922 0.251 22.093 1.00 92.25 87 TYR A C 1
ATOM 700 O O . TYR A 1 87 ? -9.736 -0.419 23.110 1.00 92.25 87 TYR A O 1
ATOM 708 N N . TYR A 1 88 ? -10.565 1.424 22.118 1.00 93.69 88 TYR A N 1
ATOM 709 C CA . TYR A 1 88 ? -11.150 1.973 23.343 1.00 93.69 88 TYR A CA 1
ATOM 710 C C . TYR A 1 88 ? -12.463 1.299 23.747 1.00 93.69 88 TYR A C 1
ATOM 712 O O . TYR A 1 88 ? -12.841 1.411 24.910 1.00 93.69 88 TYR A O 1
ATOM 720 N N . ASP A 1 89 ? -13.115 0.564 22.842 1.00 95.38 89 ASP A N 1
ATOM 721 C CA . ASP A 1 89 ? -14.229 -0.312 23.191 1.00 95.38 89 ASP A CA 1
ATOM 722 C C . ASP A 1 89 ? -13.681 -1.702 23.579 1.00 95.38 89 ASP A C 1
ATOM 724 O O . ASP A 1 89 ? -13.130 -2.414 22.729 1.00 95.38 89 ASP A O 1
ATOM 728 N N . PRO A 1 90 ? -13.830 -2.137 24.847 1.00 95.62 90 PRO A N 1
ATOM 729 C CA . PRO A 1 90 ? -13.374 -3.451 25.291 1.00 95.62 90 PRO A CA 1
ATOM 730 C C . PRO A 1 90 ? -13.966 -4.615 24.491 1.00 95.62 90 PRO A C 1
ATOM 732 O O . PRO A 1 90 ? -13.315 -5.653 24.380 1.00 95.62 90 PRO A O 1
ATOM 735 N N . LYS A 1 91 ? -15.171 -4.452 23.925 1.00 96.69 91 LYS A N 1
ATOM 736 C CA . LYS A 1 91 ? -15.824 -5.472 23.094 1.00 96.69 91 LYS A CA 1
ATOM 737 C C . LYS A 1 91 ? -15.168 -5.602 21.726 1.00 96.69 91 LYS A C 1
ATOM 739 O O . LYS A 1 91 ? -15.172 -6.692 21.173 1.00 96.69 91 LYS A O 1
ATOM 744 N N . LEU A 1 92 ? -14.598 -4.519 21.194 1.00 96.62 92 LEU A N 1
ATOM 745 C CA . LEU A 1 92 ? -13.950 -4.497 19.878 1.00 96.62 92 LEU A CA 1
ATOM 746 C C . LEU A 1 92 ? -12.461 -4.836 19.947 1.00 96.62 92 LEU A C 1
ATOM 748 O O . LEU A 1 92 ? -11.910 -5.379 18.997 1.00 96.62 92 LEU A O 1
ATOM 752 N N . LYS A 1 93 ? -11.819 -4.580 21.091 1.00 94.81 93 LYS A N 1
ATOM 753 C CA . LYS A 1 93 ? -10.392 -4.829 21.337 1.00 94.81 93 LYS A CA 1
ATOM 754 C C . LYS A 1 93 ? -9.849 -6.215 20.921 1.00 94.81 93 LYS A C 1
ATOM 756 O O . LYS A 1 93 ? -8.698 -6.241 20.474 1.00 94.81 93 LYS A O 1
ATOM 761 N N . PRO A 1 94 ? -10.558 -7.351 21.104 1.00 95.75 94 PRO A N 1
ATOM 762 C CA . PRO A 1 94 ? -10.038 -8.658 20.692 1.00 95.75 94 PRO A CA 1
ATOM 763 C C . PRO A 1 94 ? -10.175 -8.929 19.186 1.00 95.75 94 PRO A C 1
ATOM 765 O O . PRO A 1 94 ? -9.533 -9.848 18.687 1.00 95.75 94 PRO A O 1
ATOM 768 N N . PHE A 1 95 ? -10.991 -8.156 18.471 1.00 97.44 95 PHE A N 1
ATOM 769 C CA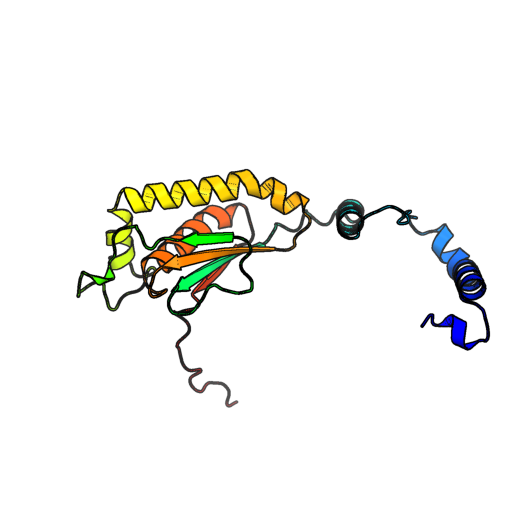 . PHE A 1 95 ? -11.256 -8.351 17.050 1.00 97.44 95 PHE A CA 1
ATOM 770 C C . PHE A 1 95 ? -10.211 -7.657 16.172 1.00 97.44 95 PHE A C 1
ATOM 772 O O . PHE A 1 95 ? -9.309 -6.971 16.637 1.00 97.44 95 PHE A O 1
ATOM 779 N N . THR A 1 96 ? -10.294 -7.849 14.869 1.00 98.12 96 THR A N 1
ATOM 780 C CA . THR A 1 96 ? -9.412 -7.262 13.863 1.00 98.12 96 THR A CA 1
ATOM 781 C C . THR A 1 96 ? -10.224 -6.414 12.898 1.00 98.12 96 THR A C 1
ATOM 783 O O . THR A 1 96 ? -11.447 -6.483 12.861 1.00 98.12 96 THR A O 1
ATOM 786 N N . GLY A 1 97 ? -9.552 -5.632 12.055 1.00 97.88 97 GLY A N 1
ATOM 787 C CA . GLY A 1 97 ? -10.218 -4.874 10.991 1.00 97.88 97 GLY A CA 1
ATOM 788 C C . GLY A 1 97 ? -10.936 -5.726 9.935 1.00 97.88 97 GLY A C 1
ATOM 789 O O . GLY A 1 97 ? -11.545 -5.147 9.043 1.00 97.88 97 GLY A O 1
ATOM 790 N N . LYS A 1 98 ? -10.855 -7.064 10.016 1.00 97.75 98 LYS A N 1
ATOM 791 C CA . LYS A 1 98 ? -11.592 -8.008 9.161 1.00 97.75 98 LYS A CA 1
ATOM 792 C C . LYS A 1 98 ? -12.927 -8.447 9.760 1.00 97.75 98 LYS A C 1
ATOM 794 O O . LYS A 1 98 ? -13.755 -9.005 9.050 1.00 97.75 98 LYS A O 1
ATOM 799 N N . ASP A 1 99 ? -13.114 -8.252 11.061 1.00 98.25 99 ASP A N 1
ATOM 800 C CA . ASP A 1 99 ? -14.285 -8.742 11.776 1.00 98.25 99 ASP A CA 1
ATOM 801 C C . ASP A 1 99 ? -15.438 -7.745 11.673 1.00 98.25 99 ASP A C 1
ATOM 803 O O . ASP A 1 99 ? -15.243 -6.537 11.833 1.00 98.25 99 ASP A O 1
ATOM 807 N N . GLN A 1 100 ? -16.655 -8.259 11.467 1.00 98.25 100 GLN A N 1
ATOM 808 C CA . GLN A 1 100 ? -17.836 -7.436 11.188 1.00 98.25 100 GLN A CA 1
ATOM 809 C C . GLN A 1 100 ? -18.067 -6.350 12.247 1.00 98.25 100 GLN A C 1
ATOM 811 O O . GLN A 1 100 ? -18.326 -5.210 11.895 1.00 98.25 100 GLN A O 1
ATOM 816 N N . ALA A 1 101 ? -17.868 -6.653 13.534 1.00 98.00 101 ALA A N 1
ATOM 817 C CA . ALA A 1 101 ? -18.053 -5.675 14.608 1.00 98.00 101 ALA A CA 1
ATOM 818 C C . ALA A 1 101 ? -17.110 -4.457 14.496 1.00 98.00 101 ALA A C 1
ATOM 820 O O . ALA A 1 101 ? -17.488 -3.335 14.832 1.00 98.00 101 ALA A O 1
ATOM 821 N N . VAL A 1 102 ? -15.877 -4.661 14.020 1.00 98.44 102 VAL A N 1
ATOM 822 C CA . VAL A 1 102 ? -14.906 -3.576 13.802 1.00 98.44 102 VAL A CA 1
ATOM 823 C C . VAL A 1 102 ? -15.193 -2.856 12.487 1.00 98.44 102 VAL A C 1
ATOM 825 O O . VAL A 1 102 ? -15.037 -1.636 12.428 1.00 98.44 102 VAL A O 1
ATOM 828 N N . ILE A 1 103 ? -15.626 -3.592 11.458 1.00 98.62 103 ILE A N 1
ATOM 829 C CA . ILE A 1 103 ? -16.082 -3.027 10.183 1.00 98.62 103 ILE A CA 1
ATOM 830 C C . ILE A 1 103 ? -17.257 -2.078 10.428 1.00 98.62 103 ILE A C 1
ATOM 832 O O . ILE A 1 103 ? -17.161 -0.922 10.038 1.00 98.62 103 ILE A O 1
ATOM 836 N N . ASP A 1 104 ? -18.293 -2.515 11.146 1.00 98.50 104 ASP A N 1
ATOM 837 C CA . ASP A 1 104 ? -19.481 -1.713 11.461 1.00 98.50 104 ASP A CA 1
ATOM 838 C C . ASP A 1 104 ? -19.115 -0.449 12.247 1.00 98.50 104 ASP A C 1
ATOM 840 O O . ASP A 1 104 ? -19.581 0.646 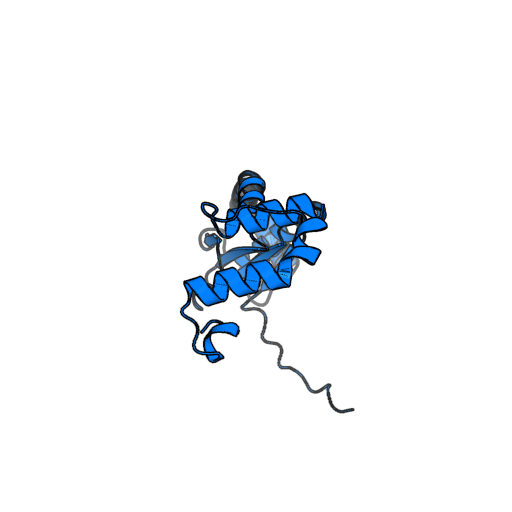11.932 1.00 98.50 104 ASP A O 1
ATOM 844 N N . PHE A 1 105 ? -18.233 -0.579 13.247 1.00 98.44 105 PHE A N 1
ATOM 845 C CA . PHE A 1 105 ? -17.749 0.568 14.013 1.00 98.44 105 PHE A CA 1
ATOM 846 C C . PHE A 1 105 ? -17.070 1.605 13.114 1.00 98.44 105 PHE A C 1
ATOM 848 O O . PHE A 1 105 ? -17.318 2.799 13.277 1.00 98.44 105 PHE A O 1
ATOM 855 N N . LEU A 1 106 ? -16.194 1.160 12.205 1.00 98.38 106 LEU A N 1
ATOM 856 C CA . LEU A 1 106 ? -15.398 2.028 11.336 1.00 98.38 106 LEU A CA 1
ATOM 857 C C . LEU A 1 106 ? -16.213 2.601 10.169 1.00 98.38 106 LEU A C 1
ATOM 859 O O . LEU A 1 106 ? -16.022 3.773 9.849 1.00 98.38 106 LEU A O 1
ATOM 863 N N . ASP A 1 107 ? -17.136 1.824 9.596 1.00 98.19 107 ASP A N 1
ATOM 864 C CA . ASP A 1 107 ? -18.084 2.256 8.559 1.00 98.19 107 ASP A CA 1
ATOM 865 C C . ASP A 1 107 ? -19.029 3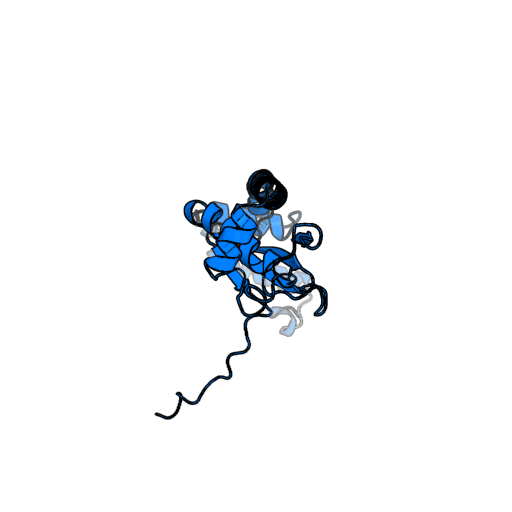.353 9.094 1.00 98.19 107 ASP A C 1
ATOM 867 O O . ASP A 1 107 ? -19.438 4.238 8.343 1.00 98.19 107 ASP A O 1
ATOM 871 N N . ALA A 1 108 ? -19.325 3.358 10.400 1.00 97.88 108 ALA A N 1
ATOM 872 C CA . ALA A 1 108 ? -20.124 4.401 11.045 1.00 97.88 108 ALA A CA 1
ATOM 873 C C . ALA A 1 108 ? -19.380 5.737 11.265 1.00 97.88 108 ALA A C 1
ATOM 875 O O . ALA A 1 108 ? -20.014 6.714 11.664 1.00 97.88 108 ALA A O 1
ATOM 876 N N . GLN A 1 109 ? -18.061 5.805 11.038 1.00 97.81 109 GLN A N 1
ATOM 877 C CA . GLN A 1 109 ? -17.269 7.024 11.255 1.00 97.81 109 GLN A CA 1
ATOM 878 C C . GLN A 1 109 ? -17.085 7.805 9.943 1.00 97.81 109 GLN A C 1
ATOM 880 O O . GLN A 1 109 ? -16.429 7.297 9.024 1.00 97.81 109 GLN A O 1
ATOM 885 N N . PRO A 1 110 ? -17.572 9.056 9.842 1.00 97.50 110 PRO A N 1
ATOM 886 C CA . PRO A 1 110 ? -17.417 9.866 8.633 1.00 97.50 110 PRO A CA 1
ATOM 887 C C . PRO A 1 110 ? -15.955 10.050 8.204 1.00 97.50 110 PRO A C 1
ATOM 889 O O . PRO A 1 110 ? -15.636 9.936 7.022 1.00 97.50 110 PRO A O 1
ATOM 892 N N . GLU A 1 111 ? -15.047 10.270 9.156 1.00 96.50 111 GLU A N 1
ATOM 893 C CA . GLU A 1 111 ? -13.623 10.504 8.895 1.00 96.50 111 GLU A CA 1
ATOM 894 C C . GLU A 1 111 ? -12.932 9.275 8.297 1.00 96.50 111 GLU A C 1
ATOM 896 O O . GLU A 1 111 ? -12.009 9.415 7.495 1.00 96.50 111 GLU A O 1
ATOM 901 N N . THR A 1 112 ? -13.384 8.067 8.656 1.00 98.00 112 THR A N 1
ATOM 902 C CA . THR A 1 112 ? -12.869 6.825 8.067 1.00 98.00 112 THR A CA 1
ATOM 903 C C . THR A 1 112 ? -13.233 6.736 6.590 1.00 98.00 112 THR A C 1
ATOM 905 O O . THR A 1 112 ? -12.378 6.387 5.776 1.00 98.00 112 THR A O 1
ATOM 908 N N . SER A 1 113 ? -14.478 7.074 6.240 1.00 97.50 113 SER A N 1
ATOM 909 C CA . SER A 1 113 ? -14.941 7.079 4.850 1.00 97.50 113 SER A CA 1
ATOM 910 C C . SER A 1 113 ? -14.198 8.130 4.021 1.00 97.50 113 SER A C 1
ATOM 912 O O . SER A 1 113 ? -13.678 7.810 2.956 1.00 97.50 113 SER A O 1
ATOM 914 N N . ILE A 1 114 ? -14.040 9.349 4.553 1.00 98.44 114 ILE A N 1
ATOM 915 C CA . ILE A 1 114 ? -13.282 10.428 3.897 1.00 98.44 114 ILE A CA 1
ATOM 916 C C . ILE A 1 114 ? -11.839 9.986 3.619 1.00 98.44 114 ILE A C 1
ATOM 918 O O . ILE A 1 114 ? -11.383 10.064 2.482 1.00 98.44 114 ILE A O 1
ATOM 922 N N . LEU A 1 115 ? -11.141 9.441 4.623 1.00 98.62 115 LEU A N 1
ATOM 923 C CA . LEU A 1 115 ? -9.768 8.961 4.445 1.00 98.62 115 LEU A CA 1
ATOM 924 C C . LEU A 1 115 ? -9.677 7.825 3.414 1.00 98.62 115 LEU A C 1
ATOM 926 O O . LEU A 1 115 ? -8.732 7.778 2.626 1.00 98.62 115 LEU A O 1
ATOM 930 N N . LEU A 1 116 ? -10.636 6.896 3.427 1.00 98.62 116 LEU A N 1
ATOM 931 C CA . LEU A 1 116 ? -10.693 5.803 2.460 1.00 98.62 116 LEU A CA 1
ATOM 932 C C . LEU A 1 116 ? -10.828 6.338 1.025 1.00 98.62 116 LEU A C 1
ATOM 934 O O . LEU A 1 116 ? -10.100 5.877 0.143 1.00 98.62 116 LEU A O 1
ATOM 938 N N . GLU A 1 117 ? -11.716 7.312 0.803 1.00 98.50 117 GLU A N 1
ATOM 939 C CA . GLU A 1 117 ? -11.886 7.963 -0.501 1.00 98.50 117 GLU A CA 1
ATOM 940 C C . GLU A 1 117 ? -10.642 8.745 -0.925 1.00 98.50 117 GLU A C 1
ATOM 942 O O . GLU A 1 117 ? -10.222 8.632 -2.075 1.00 98.50 117 GLU A O 1
ATOM 947 N N . ASP A 1 118 ? -10.008 9.480 -0.011 1.00 98.62 118 ASP A N 1
ATOM 948 C CA . ASP A 1 118 ? -8.807 10.262 -0.314 1.00 98.62 118 ASP A CA 1
ATOM 949 C C . ASP A 1 118 ? -7.639 9.364 -0.744 1.00 98.62 118 ASP A C 1
ATOM 951 O O . ASP A 1 118 ? -6.968 9.636 -1.745 1.00 98.62 118 ASP A O 1
ATOM 955 N N . ILE A 1 119 ? -7.413 8.254 -0.031 1.00 98.62 119 ILE A N 1
ATOM 956 C CA . ILE A 1 119 ? -6.361 7.288 -0.378 1.00 98.62 119 ILE A CA 1
ATOM 957 C C . ILE A 1 119 ? -6.688 6.598 -1.706 1.00 98.62 119 ILE A C 1
ATOM 959 O O . ILE A 1 119 ? -5.817 6.500 -2.576 1.00 98.62 119 ILE A O 1
ATOM 963 N N . TYR A 1 120 ? -7.932 6.142 -1.890 1.00 98.44 120 TYR A N 1
ATOM 964 C CA . TYR A 1 120 ? -8.374 5.534 -3.146 1.00 98.44 120 TYR A CA 1
ATOM 965 C C . TYR A 1 120 ? -8.185 6.500 -4.321 1.00 98.44 120 TYR A C 1
ATOM 967 O O . TYR A 1 120 ? -7.559 6.142 -5.319 1.00 98.44 120 TYR A O 1
ATOM 975 N N . GLY A 1 121 ? -8.669 7.735 -4.185 1.00 98.38 121 GLY A N 1
ATOM 976 C CA . GLY A 1 121 ? -8.592 8.774 -5.203 1.00 98.38 121 GLY A CA 1
ATOM 977 C C . GLY A 1 121 ? -7.154 9.142 -5.548 1.00 98.38 121 GLY A C 1
ATOM 978 O O . GLY A 1 121 ? -6.820 9.257 -6.728 1.00 98.38 121 GLY A O 1
ATOM 979 N N . PHE A 1 122 ? -6.275 9.254 -4.548 1.00 98.56 122 PHE A N 1
ATOM 980 C CA . PHE A 1 122 ? -4.849 9.479 -4.772 1.00 98.56 122 PHE A CA 1
ATOM 981 C C . PHE A 1 122 ? -4.225 8.345 -5.593 1.00 98.56 122 PHE A C 1
ATOM 983 O O . PHE A 1 122 ? -3.608 8.604 -6.629 1.00 98.56 122 PHE A O 1
ATOM 990 N N . ILE A 1 123 ? -4.404 7.091 -5.164 1.00 97.19 123 ILE A N 1
ATOM 991 C CA . ILE A 1 123 ? -3.817 5.932 -5.848 1.00 97.19 123 ILE A CA 1
ATOM 992 C C . ILE A 1 123 ? -4.379 5.823 -7.264 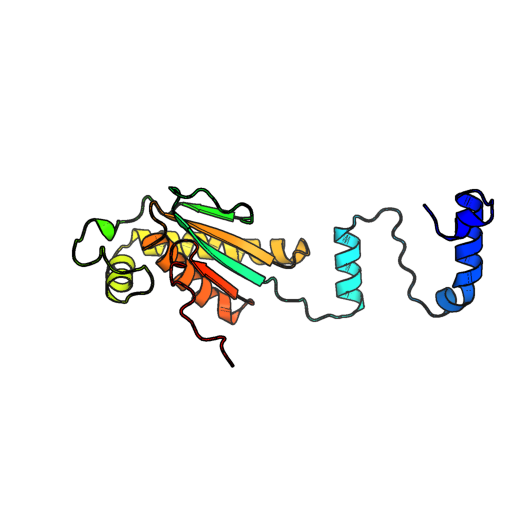1.00 97.19 123 ILE A C 1
ATOM 994 O O . ILE A 1 123 ? -3.601 5.744 -8.208 1.00 97.19 123 ILE A O 1
ATOM 998 N N . ALA A 1 124 ? -5.700 5.892 -7.438 1.00 95.88 124 ALA A N 1
ATOM 999 C CA . ALA A 1 124 ? -6.349 5.786 -8.742 1.00 95.88 124 ALA A CA 1
ATOM 1000 C C . ALA A 1 124 ? -5.885 6.884 -9.713 1.00 95.88 124 ALA A C 1
ATOM 1002 O O . ALA A 1 124 ? -5.609 6.601 -10.878 1.00 95.88 124 ALA A O 1
ATOM 1003 N N . LYS A 1 125 ? -5.730 8.124 -9.229 1.00 96.94 125 LYS A N 1
ATOM 1004 C CA . LYS A 1 125 ? -5.245 9.255 -10.032 1.00 96.94 125 LYS A CA 1
ATOM 1005 C C . LYS A 1 125 ? -3.821 9.038 -10.547 1.00 96.94 125 LYS A C 1
ATOM 1007 O O . LYS A 1 125 ? -3.528 9.388 -11.689 1.00 96.94 125 LYS A O 1
ATOM 1012 N N . TRP A 1 126 ? -2.936 8.488 -9.717 1.00 95.19 126 TRP A N 1
ATOM 1013 C CA . TRP A 1 126 ? -1.517 8.320 -10.053 1.00 95.19 126 TRP A CA 1
ATOM 1014 C C . TRP A 1 126 ? -1.166 6.943 -10.616 1.00 95.19 126 TRP A C 1
ATOM 1016 O O . TRP A 1 126 ? -0.088 6.780 -11.190 1.00 95.19 126 TRP A O 1
ATOM 1026 N N . LEU A 1 127 ? -2.077 5.974 -10.529 1.00 91.81 127 LEU A N 1
ATOM 1027 C CA . LEU A 1 127 ? -1.897 4.615 -11.029 1.00 91.81 127 LEU A CA 1
ATOM 1028 C C . LEU A 1 127 ? -1.414 4.564 -12.490 1.00 91.81 127 LEU A C 1
ATOM 1030 O O . LEU A 1 127 ? -0.437 3.859 -12.743 1.00 91.81 127 LEU A O 1
ATOM 1034 N N . PRO A 1 128 ? -1.962 5.351 -13.444 1.00 89.56 128 PRO A N 1
ATOM 1035 C CA . PRO A 1 128 ? -1.447 5.360 -14.814 1.00 89.56 128 PRO A CA 1
ATOM 1036 C C . PRO A 1 128 ? 0.025 5.781 -14.910 1.00 89.56 128 PRO A C 1
ATOM 1038 O O . PRO A 1 128 ? 0.749 5.307 -15.780 1.00 89.56 128 PRO A O 1
ATOM 1041 N N . SER A 1 129 ? 0.487 6.670 -14.026 1.00 90.62 129 SER A N 1
ATOM 1042 C CA . SER A 1 129 ? 1.890 7.092 -13.982 1.00 90.62 129 SER A CA 1
ATOM 1043 C C . SER A 1 129 ? 2.795 5.988 -13.436 1.00 90.62 129 SER A C 1
ATOM 1045 O O . SER A 1 129 ? 3.856 5.759 -14.009 1.00 90.62 129 SER A O 1
ATOM 1047 N N . PHE A 1 130 ? 2.362 5.257 -12.404 1.00 89.25 130 PHE A N 1
ATOM 1048 C CA . PHE A 1 130 ? 3.105 4.099 -11.890 1.00 89.25 130 PHE A CA 1
ATOM 1049 C C . PHE A 1 130 ? 3.205 2.960 -12.912 1.00 89.25 130 PHE A C 1
ATOM 1051 O O . PHE A 1 130 ? 4.252 2.327 -13.017 1.00 89.25 130 PHE A O 1
ATOM 1058 N N . VAL A 1 131 ? 2.149 2.732 -13.701 1.00 84.00 131 VAL A N 1
ATOM 1059 C CA . VAL A 1 131 ? 2.167 1.756 -14.805 1.00 84.00 131 VAL A CA 1
ATOM 1060 C C . VAL A 1 131 ? 3.203 2.155 -15.865 1.00 84.00 131 VAL A C 1
ATOM 1062 O O . VAL A 1 131 ? 3.993 1.317 -16.295 1.00 84.00 131 VAL A O 1
ATOM 1065 N N . ARG A 1 132 ? 3.261 3.442 -16.245 1.00 82.62 132 ARG A N 1
ATOM 1066 C CA . ARG A 1 132 ? 4.244 3.951 -17.222 1.00 82.62 132 ARG A CA 1
ATOM 1067 C C . ARG A 1 132 ? 5.690 3.924 -16.722 1.00 82.62 132 ARG A C 1
ATOM 1069 O O . ARG A 1 132 ? 6.590 3.783 -17.541 1.00 82.62 132 ARG A O 1
ATOM 1076 N N . ASP A 1 133 ? 5.920 4.008 -15.411 1.00 81.06 133 ASP A N 1
ATOM 1077 C CA . ASP A 1 133 ? 7.256 3.859 -14.796 1.00 81.06 133 ASP A CA 1
ATOM 1078 C C . ASP A 1 133 ? 7.797 2.411 -14.879 1.00 81.06 133 ASP A C 1
ATOM 1080 O O . ASP A 1 133 ? 8.881 2.096 -14.393 1.00 81.06 133 ASP A O 1
ATOM 1084 N N . ASN A 1 134 ? 7.049 1.508 -15.525 1.00 68.38 134 ASN A N 1
ATOM 1085 C CA . ASN A 1 134 ? 7.441 0.140 -15.846 1.00 68.38 134 ASN A CA 1
ATOM 1086 C C . ASN A 1 134 ? 7.807 -0.721 -14.624 1.00 68.38 134 ASN A C 1
ATOM 1088 O O . ASN A 1 134 ? 8.607 -1.661 -14.703 1.00 68.38 134 ASN A O 1
ATOM 1092 N N . ARG A 1 135 ? 7.195 -0.403 -13.480 1.00 75.06 135 ARG A N 1
ATOM 1093 C CA . ARG A 1 135 ? 7.260 -1.215 -12.266 1.00 75.06 135 ARG A CA 1
ATOM 1094 C C . ARG A 1 135 ? 6.391 -2.461 -12.424 1.00 75.06 135 ARG A C 1
ATOM 1096 O O . ARG A 1 135 ? 5.355 -2.433 -13.081 1.00 75.06 135 ARG A O 1
ATOM 1103 N N . SER A 1 136 ? 6.809 -3.565 -11.812 1.00 81.94 136 SER A N 1
ATOM 1104 C CA . SER A 1 136 ? 6.001 -4.791 -11.724 1.00 81.94 136 SER A CA 1
ATOM 1105 C C . SER A 1 136 ? 4.946 -4.713 -10.619 1.00 81.94 136 SER A C 1
ATOM 1107 O O . SER A 1 136 ? 3.895 -5.346 -10.711 1.00 81.94 136 SER A O 1
ATOM 1109 N N . SER A 1 137 ? 5.212 -3.924 -9.577 1.00 89.12 137 SER A N 1
ATOM 1110 C CA . SER A 1 137 ? 4.344 -3.781 -8.413 1.00 89.12 137 SER A CA 1
ATOM 1111 C C . SER A 1 137 ? 4.433 -2.388 -7.799 1.00 89.12 137 SER A C 1
ATOM 1113 O O . SER A 1 137 ? 5.447 -1.706 -7.948 1.00 89.12 137 SER A O 1
ATOM 1115 N N . LEU A 1 138 ? 3.381 -2.000 -7.081 1.00 94.69 138 LEU A N 1
ATOM 1116 C CA . LEU A 1 138 ? 3.343 -0.821 -6.220 1.00 94.69 138 LEU A CA 1
ATOM 1117 C C . LEU A 1 138 ? 2.947 -1.262 -4.810 1.00 94.69 138 LEU A C 1
ATOM 1119 O O . LEU A 1 138 ? 1.838 -1.760 -4.599 1.00 94.69 138 LEU A O 1
ATOM 1123 N N . ALA A 1 139 ? 3.858 -1.095 -3.857 1.00 95.62 139 ALA A N 1
ATOM 1124 C CA . ALA A 1 139 ? 3.651 -1.485 -2.471 1.00 95.62 139 ALA A CA 1
ATOM 1125 C C . ALA A 1 139 ? 3.059 -0.326 -1.659 1.00 95.62 139 ALA A C 1
ATOM 1127 O O . ALA A 1 139 ? 3.709 0.690 -1.412 1.00 95.62 139 ALA A O 1
ATOM 1128 N N . ILE A 1 140 ? 1.816 -0.490 -1.214 1.00 98.44 140 ILE A N 1
ATOM 1129 C CA . ILE A 1 140 ? 1.056 0.512 -0.467 1.00 98.44 140 ILE A CA 1
ATOM 1130 C C . ILE A 1 140 ? 0.866 0.022 0.965 1.00 98.44 140 ILE A C 1
ATOM 1132 O O . ILE A 1 140 ? 0.180 -0.969 1.215 1.00 98.44 140 ILE A O 1
ATOM 1136 N N . ALA A 1 141 ? 1.446 0.735 1.922 1.00 98.38 141 ALA A N 1
ATOM 1137 C CA . ALA A 1 141 ? 1.352 0.414 3.334 1.00 98.38 141 ALA A CA 1
ATOM 1138 C C . ALA A 1 141 ? 0.404 1.366 4.072 1.00 98.38 141 ALA A C 1
ATOM 1140 O O . ALA A 1 141 ? 0.516 2.586 3.962 1.00 98.38 141 ALA A O 1
ATOM 1141 N N . ILE A 1 142 ? -0.489 0.813 4.893 1.00 98.75 142 ILE A N 1
ATOM 1142 C CA . ILE A 1 142 ? -1.340 1.589 5.803 1.00 98.75 142 ILE A CA 1
ATOM 1143 C C . ILE A 1 142 ? -0.975 1.263 7.242 1.00 98.75 142 ILE A C 1
ATOM 1145 O O . ILE A 1 142 ? -0.953 0.101 7.660 1.00 98.75 142 ILE A O 1
ATOM 1149 N N . GLY A 1 143 ? -0.677 2.307 8.007 1.00 98.38 143 GLY A N 1
ATOM 1150 C CA . GLY A 1 143 ? -0.197 2.210 9.375 1.00 98.38 143 GLY A CA 1
ATOM 1151 C C . GLY A 1 143 ? -1.230 2.693 10.381 1.00 98.38 143 GLY A C 1
ATOM 1152 O O . GLY A 1 143 ? -1.744 3.798 10.275 1.00 98.38 143 GLY A O 1
ATOM 1153 N N . CYS A 1 144 ? -1.477 1.902 11.424 1.00 97.94 144 CYS A N 1
ATOM 1154 C CA . CYS A 1 144 ? -2.071 2.406 12.667 1.00 97.94 144 CYS A CA 1
ATOM 1155 C C . CYS A 1 144 ? -1.109 2.137 13.832 1.00 97.94 144 CYS A C 1
ATOM 1157 O O . CYS A 1 144 ? 0.015 1.703 13.611 1.00 97.94 144 CYS A O 1
ATOM 1159 N N . THR A 1 145 ? -1.482 2.379 15.090 1.00 96.94 145 THR A N 1
ATOM 1160 C CA . THR A 1 145 ? -0.541 2.149 16.205 1.00 96.94 145 THR A CA 1
ATOM 1161 C C . THR A 1 145 ? -0.156 0.672 16.345 1.00 96.94 145 THR A C 1
ATOM 1163 O O . THR A 1 145 ? 1.026 0.345 16.425 1.00 96.94 145 THR A O 1
ATOM 1166 N N . GLY A 1 146 ? -1.152 -0.223 16.376 1.00 95.12 146 GLY A N 1
ATOM 1167 C CA . GLY A 1 146 ? -0.965 -1.647 16.684 1.00 95.12 146 GLY A CA 1
ATOM 1168 C C . GLY A 1 146 ? -0.983 -2.602 15.490 1.00 95.12 146 GLY A C 1
ATOM 1169 O O . GLY A 1 146 ? -0.544 -3.732 15.641 1.00 95.12 146 GLY A O 1
ATOM 1170 N N . GLY A 1 147 ? -1.475 -2.167 14.326 1.00 96.62 147 GLY A N 1
ATOM 1171 C CA . GLY A 1 147 ? -1.561 -3.000 13.119 1.00 96.62 147 GLY A CA 1
ATOM 1172 C C . GLY A 1 147 ? -2.720 -4.003 13.074 1.00 96.62 147 GLY A C 1
ATOM 1173 O O . GLY A 1 147 ? -2.688 -4.897 12.239 1.00 96.62 147 GLY A O 1
ATOM 1174 N N . GLN A 1 148 ? -3.719 -3.864 13.954 1.00 97.38 148 GLN A N 1
ATOM 1175 C CA . GLN A 1 148 ? -4.793 -4.853 14.156 1.00 97.38 148 GLN A CA 1
ATOM 1176 C C . GLN A 1 148 ? -6.168 -4.417 13.615 1.00 97.38 148 GLN A C 1
ATOM 1178 O O . GLN A 1 148 ? -6.882 -5.233 13.046 1.00 97.38 148 GLN A O 1
ATOM 1183 N N . HIS A 1 149 ? -6.549 -3.144 13.792 1.00 98.31 149 HIS A N 1
ATOM 1184 C CA . HIS A 1 149 ? -7.910 -2.656 13.507 1.00 98.31 149 HIS A CA 1
ATOM 1185 C C . HIS A 1 149 ? -7.955 -1.747 12.269 1.00 98.31 149 HIS A C 1
ATOM 1187 O O . HIS A 1 149 ? -8.136 -2.215 11.152 1.00 98.31 149 HIS A O 1
ATOM 1193 N N . ARG A 1 150 ? -7.723 -0.440 12.464 1.00 98.56 150 ARG A N 1
ATOM 1194 C CA . ARG A 1 150 ? -7.871 0.625 11.456 1.00 98.56 150 ARG A CA 1
ATOM 1195 C C . ARG A 1 150 ? -7.113 0.355 10.157 1.00 98.56 150 ARG A C 1
ATOM 1197 O O . ARG A 1 150 ? -7.699 0.415 9.084 1.00 98.56 150 ARG A O 1
ATOM 1204 N N . SER A 1 151 ? -5.826 0.015 10.250 1.00 98.50 151 SER A N 1
ATOM 1205 C CA . SER A 1 151 ? -5.025 -0.245 9.051 1.00 98.50 151 SER A CA 1
ATOM 1206 C C . SER A 1 151 ? -5.420 -1.529 8.326 1.00 98.50 151 SER A C 1
ATOM 1208 O O . SER A 1 151 ? -5.333 -1.574 7.106 1.00 98.50 151 SER A O 1
ATOM 1210 N N . VAL A 1 152 ? -5.860 -2.559 9.055 1.00 98.56 152 VAL A N 1
ATOM 1211 C CA . VAL A 1 152 ? -6.363 -3.812 8.467 1.00 98.56 152 VAL A CA 1
ATOM 1212 C C . VAL A 1 152 ? -7.643 -3.533 7.682 1.00 98.56 152 VAL A C 1
ATOM 1214 O O . VAL A 1 152 ? -7.711 -3.876 6.507 1.00 98.56 152 VAL A O 1
ATOM 1217 N N . TYR A 1 153 ? -8.597 -2.832 8.300 1.00 98.75 153 TYR A N 1
ATOM 1218 C CA . TYR A 1 153 ? -9.858 -2.435 7.674 1.00 98.75 153 TYR A CA 1
ATOM 1219 C C . TYR A 1 153 ? -9.634 -1.621 6.389 1.00 98.75 153 TYR A C 1
ATOM 1221 O O . TYR A 1 153 ? -10.190 -1.952 5.343 1.00 98.75 153 TYR A O 1
ATOM 1229 N N . LEU A 1 154 ? -8.780 -0.588 6.438 1.00 98.75 154 LEU A N 1
ATOM 1230 C CA . LEU A 1 154 ? -8.528 0.269 5.274 1.00 98.75 154 LEU A CA 1
ATOM 1231 C C . LEU A 1 154 ? -7.894 -0.515 4.121 1.00 98.75 154 LEU A C 1
ATOM 1233 O O . LEU A 1 154 ? -8.267 -0.316 2.969 1.00 98.75 154 LEU A O 1
ATOM 1237 N N . VAL A 1 155 ? -6.967 -1.426 4.427 1.00 98.62 155 VAL A N 1
ATOM 1238 C CA . VAL A 1 155 ? -6.325 -2.286 3.425 1.00 98.62 155 VAL A CA 1
ATOM 1239 C C . VAL A 1 155 ? -7.333 -3.198 2.734 1.00 98.62 155 VAL A C 1
ATOM 1241 O O . VAL A 1 155 ? -7.324 -3.264 1.510 1.00 98.62 155 VAL A O 1
ATOM 1244 N N . GLU A 1 156 ? -8.218 -3.852 3.487 1.00 98.50 156 GLU A N 1
ATOM 1245 C CA . GLU A 1 156 ? -9.258 -4.726 2.924 1.00 98.50 156 GLU A CA 1
ATOM 1246 C C . GLU A 1 156 ? -10.223 -3.935 2.023 1.00 98.50 156 GLU A C 1
ATOM 1248 O O . GLU A 1 156 ? -10.468 -4.316 0.877 1.00 98.50 156 GLU A O 1
ATOM 1253 N N . LYS A 1 157 ? -10.713 -2.775 2.490 1.00 98.44 157 LYS A N 1
ATOM 1254 C CA . LYS A 1 157 ? -11.634 -1.925 1.714 1.00 98.44 157 LYS A CA 1
ATOM 1255 C C . LYS A 1 157 ? -10.987 -1.372 0.438 1.00 98.44 157 LYS A C 1
ATOM 1257 O O . LYS A 1 157 ? -11.642 -1.332 -0.601 1.00 98.44 157 LYS A O 1
ATOM 1262 N N . LEU A 1 158 ? -9.721 -0.950 0.485 1.00 98.44 158 LEU A N 1
ATOM 1263 C CA . LEU A 1 158 ? -9.001 -0.471 -0.703 1.00 98.44 158 LEU A CA 1
ATOM 1264 C C . LEU A 1 158 ? -8.727 -1.599 -1.693 1.00 98.44 158 LEU A C 1
ATOM 1266 O O . LEU A 1 158 ? -8.942 -1.425 -2.892 1.00 98.44 158 LEU A O 1
ATOM 1270 N N . ALA A 1 159 ? -8.283 -2.753 -1.200 1.00 97.31 159 ALA A N 1
ATOM 1271 C CA . ALA A 1 159 ? -8.001 -3.904 -2.040 1.00 97.31 159 ALA A CA 1
ATOM 1272 C C . ALA A 1 159 ? -9.245 -4.358 -2.814 1.00 97.31 159 ALA A C 1
ATOM 1274 O O . ALA A 1 159 ? -9.170 -4.564 -4.027 1.00 97.31 159 ALA A O 1
ATOM 1275 N N . GLU A 1 160 ? -10.400 -4.422 -2.146 1.00 97.12 160 GLU A N 1
ATOM 1276 C CA . GLU A 1 160 ? -11.675 -4.766 -2.781 1.00 97.12 160 GLU A CA 1
ATOM 1277 C C . GLU A 1 160 ? -12.035 -3.790 -3.915 1.00 97.12 160 GLU A C 1
ATOM 1279 O O . GLU A 1 160 ? -12.434 -4.224 -4.996 1.00 97.12 160 GLU A O 1
ATOM 1284 N N . ARG A 1 161 ? -11.815 -2.480 -3.725 1.00 96.19 161 ARG A N 1
ATOM 1285 C CA . ARG A 1 161 ? -12.095 -1.458 -4.754 1.00 96.19 161 ARG A CA 1
ATOM 1286 C C . ARG A 1 161 ? -11.211 -1.584 -5.992 1.00 96.19 161 ARG A C 1
ATOM 1288 O O . ARG A 1 161 ? -11.672 -1.312 -7.099 1.00 96.19 161 ARG A O 1
ATOM 1295 N N . PHE A 1 162 ? -9.956 -1.993 -5.826 1.00 95.19 162 PHE A N 1
ATOM 1296 C CA . PHE A 1 162 ? -9.021 -2.115 -6.945 1.00 95.19 162 PHE A CA 1
ATOM 1297 C C . PHE A 1 162 ? -9.041 -3.485 -7.634 1.00 95.19 162 PHE A C 1
ATOM 1299 O O . PHE A 1 162 ? -8.573 -3.570 -8.772 1.00 95.19 162 PHE A O 1
ATOM 1306 N N . LYS A 1 163 ? -9.612 -4.538 -7.026 1.00 92.88 163 LYS A N 1
ATOM 1307 C CA . LYS A 1 163 ? -9.539 -5.915 -7.562 1.00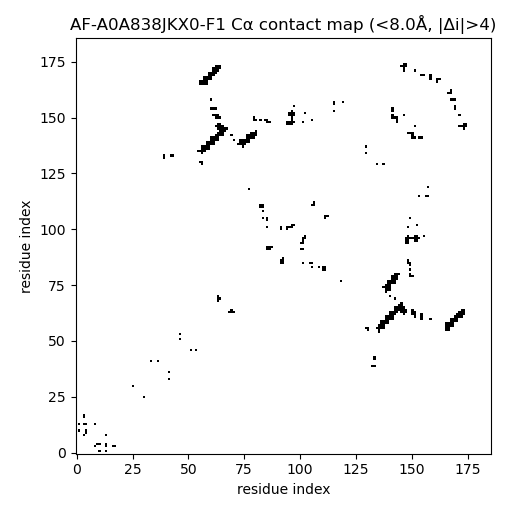 92.88 163 LYS A CA 1
ATOM 1308 C C . LYS A 1 163 ? -10.134 -6.083 -8.964 1.00 92.88 163 LYS A C 1
ATOM 1310 O O . LYS A 1 163 ? -9.727 -6.969 -9.705 1.00 92.88 163 LYS A O 1
ATOM 1315 N N . ALA A 1 164 ? -11.117 -5.255 -9.327 1.00 87.44 164 ALA A N 1
ATOM 1316 C CA . ALA A 1 164 ? -11.743 -5.304 -10.650 1.00 87.44 164 ALA A CA 1
ATOM 1317 C C . ALA A 1 164 ? -10.835 -4.725 -11.752 1.00 87.44 164 ALA A C 1
ATOM 1319 O O . ALA A 1 164 ? -10.959 -5.085 -12.923 1.00 87.44 164 ALA A O 1
ATOM 1320 N N . GLN A 1 165 ? -9.924 -3.822 -11.384 1.00 86.12 165 GLN A N 1
ATOM 1321 C CA . GLN A 1 165 ? -9.094 -3.065 -12.320 1.00 86.12 165 GLN A CA 1
ATOM 1322 C C . GLN A 1 165 ? -7.664 -3.604 -12.376 1.00 86.12 165 GLN A C 1
ATOM 1324 O O . GLN A 1 165 ? -7.078 -3.658 -13.453 1.00 86.12 165 GLN A O 1
ATOM 1329 N N . GLN A 1 166 ? -7.111 -4.037 -11.242 1.00 88.69 166 GLN A N 1
ATOM 1330 C CA . GLN A 1 166 ? -5.717 -4.457 -11.102 1.00 88.69 166 GLN A CA 1
ATOM 1331 C C . GLN A 1 166 ? -5.605 -5.815 -10.413 1.00 88.69 166 GLN A C 1
ATOM 1333 O O . GLN A 1 166 ? -6.503 -6.237 -9.686 1.00 88.69 166 GLN A O 1
ATOM 1338 N N . GLN A 1 167 ? -4.465 -6.479 -10.601 1.00 90.31 167 GLN A N 1
ATOM 1339 C CA . GLN A 1 167 ? -4.085 -7.576 -9.721 1.00 90.31 167 GLN A CA 1
ATOM 1340 C C . GLN A 1 167 ? -3.768 -7.000 -8.338 1.00 90.31 167 GLN A C 1
ATOM 1342 O O . GLN A 1 167 ? -2.990 -6.053 -8.220 1.00 90.31 167 GLN A O 1
ATOM 1347 N N . VAL A 1 168 ? -4.371 -7.570 -7.296 1.00 94.50 168 VAL A N 1
ATOM 1348 C CA . VAL A 1 168 ? -4.225 -7.091 -5.920 1.00 94.50 168 VAL A CA 1
ATOM 1349 C C . VAL A 1 168 ? -3.700 -8.205 -5.022 1.00 94.50 168 VAL A C 1
ATOM 1351 O O . VAL A 1 168 ? -4.198 -9.328 -5.059 1.00 94.50 168 VAL A O 1
ATOM 1354 N N . LEU A 1 169 ? -2.710 -7.878 -4.195 1.00 93.56 169 LEU A N 1
ATOM 1355 C CA . LEU A 1 169 ? -2.189 -8.731 -3.130 1.00 93.56 169 LEU A CA 1
ATOM 1356 C C . LEU A 1 169 ? -2.368 -8.025 -1.783 1.00 93.56 169 LEU A C 1
ATOM 1358 O O . LEU A 1 169 ? -2.136 -6.822 -1.681 1.00 93.56 169 LEU A O 1
ATOM 1362 N N . ILE A 1 170 ? -2.756 -8.775 -0.750 1.00 95.12 170 ILE A N 1
ATOM 1363 C CA . ILE A 1 170 ? -3.007 -8.253 0.600 1.00 95.12 170 ILE A CA 1
ATOM 1364 C C . ILE A 1 170 ? -2.070 -8.928 1.603 1.00 95.12 170 ILE A C 1
ATOM 1366 O O . ILE A 1 170 ? -1.913 -10.150 1.588 1.00 95.12 170 ILE A O 1
ATOM 1370 N N . ARG A 1 171 ? -1.496 -8.157 2.535 1.00 94.00 171 ARG A N 1
ATOM 1371 C CA . ARG A 1 171 ? -0.781 -8.701 3.701 1.00 94.00 171 ARG A CA 1
ATOM 1372 C C . ARG A 1 171 ? -1.029 -7.894 4.971 1.00 94.00 171 ARG A C 1
ATOM 1374 O O . ARG A 1 171 ? -0.771 -6.700 5.029 1.00 94.00 171 ARG A O 1
ATOM 1381 N N . HIS A 1 172 ? -1.391 -8.565 6.059 1.00 96.06 172 HIS A N 1
ATOM 1382 C CA . HIS A 1 172 ? -1.507 -7.924 7.373 1.00 96.06 172 HIS A CA 1
ATOM 1383 C C . HIS A 1 172 ? -0.331 -8.282 8.270 1.00 96.06 172 HIS A C 1
ATOM 1385 O O . HIS A 1 172 ? -0.371 -9.292 8.969 1.00 96.06 172 HIS A O 1
ATOM 1391 N N . ARG A 1 173 ? 0.727 -7.462 8.272 1.00 90.94 173 ARG A N 1
ATOM 1392 C CA . ARG A 1 173 ? 2.022 -7.777 8.909 1.00 90.94 173 ARG A CA 1
ATOM 1393 C C . ARG A 1 173 ? 1.897 -8.223 10.369 1.00 90.94 173 ARG A C 1
ATOM 1395 O O . ARG A 1 173 ? 2.663 -9.072 10.807 1.00 90.94 173 ARG A O 1
ATOM 1402 N N . ASN A 1 174 ? 0.933 -7.671 11.102 1.00 90.69 174 ASN A N 1
ATOM 1403 C CA . ASN A 1 174 ? 0.742 -7.925 12.529 1.00 90.69 174 ASN A CA 1
ATOM 1404 C C . ASN A 1 174 ? -0.330 -8.973 12.863 1.00 90.69 174 ASN A C 1
ATOM 1406 O O . ASN A 1 174 ? -0.500 -9.272 14.039 1.00 90.69 174 ASN A O 1
ATOM 1410 N N . LEU A 1 175 ? -1.022 -9.536 11.866 1.00 84.94 175 LEU A N 1
ATOM 1411 C CA . LEU A 1 175 ? -1.974 -10.638 12.070 1.00 84.94 175 LEU A CA 1
ATOM 1412 C C . LEU A 1 175 ? -1.350 -12.021 11.817 1.00 84.94 175 LEU A C 1
ATOM 1414 O O . LEU A 1 175 ? -1.940 -13.035 12.176 1.00 84.94 175 LEU A O 1
ATOM 1418 N N . TRP A 1 176 ? -0.140 -12.079 11.251 1.00 60.00 176 TRP A N 1
ATOM 1419 C CA . TRP A 1 176 ? 0.635 -13.316 11.120 1.00 60.00 176 TRP A CA 1
ATOM 1420 C C . TRP A 1 176 ? 1.250 -13.711 12.471 1.00 60.00 176 TRP A C 1
ATOM 1422 O O . TRP A 1 176 ? 2.438 -13.526 12.720 1.00 60.00 176 TRP A O 1
ATOM 1432 N N . GLN A 1 177 ? 0.407 -14.239 13.354 1.00 47.19 177 GLN A N 1
ATOM 1433 C CA . GLN A 1 177 ? 0.780 -15.046 14.515 1.00 47.19 177 GLN A CA 1
ATOM 1434 C C . GLN A 1 177 ? -0.161 -16.256 14.588 1.00 47.19 177 GLN A C 1
ATOM 1436 O O . GLN A 1 177 ? -0.919 -16.418 15.537 1.00 47.19 177 GLN A O 1
ATOM 1441 N N . GLN A 1 178 ? -0.140 -17.108 13.563 1.00 34.53 178 GLN A N 1
ATOM 1442 C CA . GLN A 1 178 ? -0.495 -18.511 13.757 1.00 34.53 178 GLN A CA 1
ATOM 1443 C C . GLN A 1 178 ? 0.815 -19.303 13.749 1.00 34.53 178 GLN A C 1
ATOM 1445 O O . GLN A 1 178 ? 1.580 -19.166 12.790 1.00 34.53 178 GLN A O 1
ATOM 1450 N N . PRO A 1 179 ? 1.137 -20.077 14.803 1.00 32.72 179 PRO A N 1
ATOM 1451 C CA . PRO A 1 179 ? 2.214 -21.047 14.696 1.00 32.72 179 PRO A CA 1
ATOM 1452 C C . PRO A 1 179 ? 1.862 -22.011 13.559 1.00 32.72 179 PRO A C 1
ATOM 1454 O O . PRO A 1 179 ? 0.708 -22.411 13.419 1.00 32.72 179 PRO A O 1
ATOM 1457 N N . LEU A 1 180 ? 2.854 -22.372 12.744 1.00 38.31 180 LEU A N 1
ATOM 1458 C CA . LEU A 1 180 ? 2.766 -23.517 11.843 1.00 38.31 180 LEU A CA 1
ATOM 1459 C C . LEU A 1 180 ? 2.507 -24.761 12.708 1.00 38.31 180 LEU A C 1
ATOM 1461 O O . LEU A 1 180 ? 3.450 -25.383 13.192 1.00 38.31 180 LEU A O 1
ATOM 1465 N N . SER A 1 181 ? 1.245 -25.095 12.978 1.00 35.78 181 SER A N 1
ATOM 1466 C CA . SER A 1 181 ? 0.904 -26.346 13.644 1.00 35.78 181 SER A CA 1
ATOM 1467 C C . SER A 1 181 ? 1.062 -27.483 12.641 1.00 35.78 181 SER A C 1
ATOM 1469 O O . SER A 1 181 ? 0.282 -27.607 11.695 1.00 35.78 181 SER A O 1
ATOM 1471 N N . GLU A 1 182 ? 2.122 -28.264 12.853 1.00 38.75 182 GLU A N 1
ATOM 1472 C CA . GLU A 1 182 ? 2.200 -29.715 12.650 1.00 38.75 182 GLU A CA 1
ATOM 1473 C C . GLU A 1 182 ? 1.222 -30.290 11.616 1.00 38.75 182 GLU A C 1
ATOM 1475 O O . GLU A 1 182 ? 0.203 -30.882 11.952 1.00 38.75 182 GLU A O 1
ATOM 1480 N N . SER A 1 183 ? 1.522 -30.130 10.330 1.00 34.25 183 SER A N 1
ATOM 1481 C CA . SER A 1 183 ? 0.806 -30.874 9.278 1.00 34.25 183 SER A CA 1
A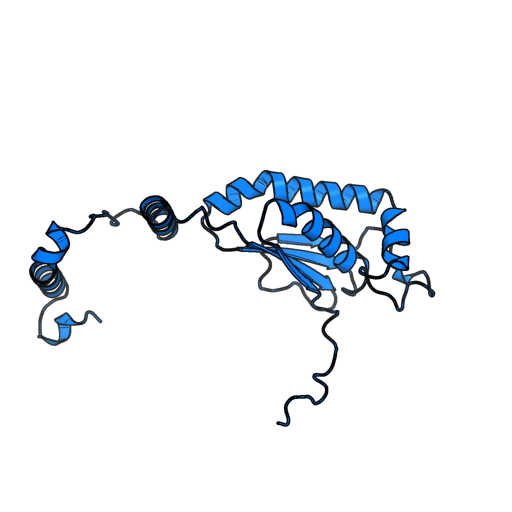TOM 1482 C C . SER A 1 183 ? 1.671 -31.213 8.061 1.00 34.25 183 SER A C 1
ATOM 1484 O O . SER A 1 183 ? 1.161 -31.585 7.012 1.00 34.25 183 SER A O 1
ATOM 1486 N N . ILE A 1 184 ? 2.999 -31.207 8.227 1.00 37.69 184 ILE A N 1
ATOM 1487 C CA . ILE A 1 184 ? 3.920 -31.870 7.292 1.00 37.69 184 ILE A CA 1
ATOM 1488 C C . ILE A 1 184 ? 4.680 -32.957 8.058 1.00 37.69 184 ILE A C 1
ATOM 1490 O O . ILE A 1 184 ? 5.843 -32.823 8.430 1.00 37.69 184 ILE A O 1
ATOM 1494 N N . ARG A 1 185 ? 3.954 -34.036 8.347 1.00 36.97 185 ARG A N 1
ATOM 1495 C CA . ARG A 1 185 ? 4.501 -35.387 8.482 1.00 36.97 185 ARG A CA 1
ATOM 1496 C C . ARG A 1 185 ? 3.589 -36.321 7.701 1.00 36.97 185 ARG A C 1
ATOM 1498 O O . ARG A 1 185 ? 2.680 -36.898 8.286 1.00 36.97 185 ARG A O 1
ATOM 1505 N N . LEU A 1 186 ? 3.844 -36.422 6.402 1.00 37.75 186 LEU A N 1
ATOM 1506 C CA . LEU A 1 186 ? 3.709 -37.637 5.603 1.00 37.75 186 LEU A CA 1
ATOM 1507 C C . LEU A 1 186 ? 4.827 -37.615 4.562 1.00 37.75 186 LEU A C 1
ATOM 1509 O O . LEU A 1 186 ? 5.008 -36.541 3.946 1.00 37.75 186 LEU A O 1
#

Secondary structure (DSSP, 8-state):
--GGGGGS--HHHHHHHHHHHTHHHHHHSPP---TT--HHHHHHHHHHHTT----PPEEEEEEEEGGG---TT-SEEEE-TTS--GGGSTTTTTS-TTSHHHHHHHHT-HHHHHHHHHHHHHHHHHHHHHHHTT-SEEEEEEEESSSSSHHHHHHHHHHHHHTTTS-EEEEETTT------S----